Protein 4TXD (pdb70)

B-factor: mean 35.7, std 15.08, range [14.8, 113.84]

Structure (mmCIF, N/CA/C/O backbone):
data_4TXD
#
_entry.id   4TXD
#
_cell.length_a   80.951
_cell.length_b   112.591
_cell.length_c   60.465
_cell.angle_alpha   90.00
_cell.angle_beta   90.00
_cell.angle_gamma   90.00
#
_symmetry.space_group_name_H-M   'P 21 21 2'
#
loop_
_entity.id
_entity.type
_entity.pdbx_description
1 polymer Csc2
2 non-polymer 'ZINC ION'
3 water water
#
loop_
_atom_site.group_PDB
_atom_site.id
_atom_site.type_symbol
_atom_site.label_atom_id
_atom_site.label_alt_id
_atom_site.label_comp_id
_atom_site.label_asym_id
_atom_site.label_entity_id
_atom_site.label_seq_id
_atom_site.pdbx_PDB_ins_code
_atom_site.Cartn_x
_atom_site.Cartn_y
_atom_site.Cartn_z
_atom_site.occupancy
_atom_site.B_iso_or_equiv
_atom_site.auth_seq_id
_atom_site.auth_comp_id
_atom_site.auth_asym_id
_atom_site.auth_atom_id
_atom_site.pdbx_PDB_model_num
ATOM 1 N N . LYS A 1 21 ? 79.321 129.162 55.903 1.00 76.91 5 LYS A N 1
ATOM 2 C CA . LYS A 1 21 ? 80.549 129.924 55.698 1.00 103.72 5 LYS A CA 1
ATOM 3 C C . LYS A 1 21 ? 81.776 129.181 56.224 1.00 111.41 5 LYS A C 1
ATOM 4 O O . LYS A 1 21 ? 81.712 127.985 56.522 1.00 94.33 5 LYS A O 1
ATOM 10 N N . ARG A 1 22 ? 82.889 129.904 56.339 1.00 107.87 6 ARG A N 1
ATOM 11 C CA . ARG A 1 22 ? 84.160 129.318 56.755 1.00 88.79 6 ARG A CA 1
ATOM 12 C C . ARG A 1 22 ? 84.119 128.812 58.196 1.00 88.49 6 ARG A C 1
ATOM 13 O O . ARG A 1 22 ? 83.522 129.442 59.070 1.00 92.37 6 ARG A O 1
ATOM 21 N N . ASP A 1 23 ? 84.762 127.673 58.442 1.00 68.04 7 ASP A N 1
ATOM 22 C CA . ASP A 1 23 ? 84.765 127.061 59.754 1.00 59.54 7 ASP A CA 1
ATOM 23 C C . ASP A 1 23 ? 86.126 126.475 60.139 1.00 62.42 7 ASP A C 1
ATOM 24 O O . ASP A 1 23 ? 86.290 125.287 60.110 1.00 68.12 7 ASP A O 1
ATOM 29 N N . VAL A 1 24 ? 87.089 127.310 60.508 1.00 54.82 8 VAL A N 1
ATOM 30 C CA . VAL A 1 24 ? 88.483 126.900 60.704 1.00 56.05 8 VAL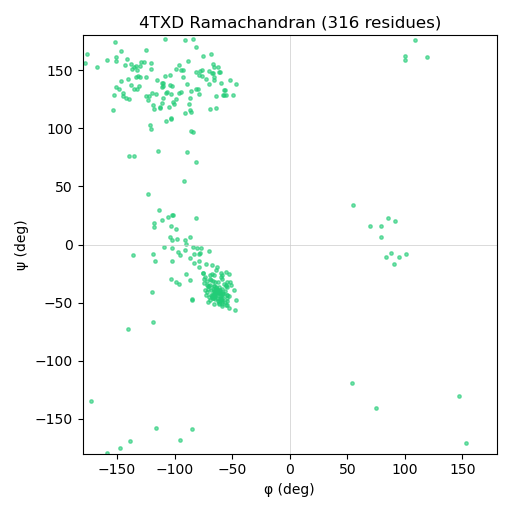 A CA 1
ATOM 31 C C . VAL A 1 24 ? 88.633 125.744 61.701 1.00 44.47 8 VAL A C 1
ATOM 32 O O . VAL A 1 24 ? 89.489 124.878 61.524 1.00 46.73 8 VAL A O 1
ATOM 36 N N . LEU A 1 25 ? 87.806 125.701 62.716 1.00 42.07 9 LEU A N 1
ATOM 37 C CA . LEU A 1 25 ? 87.855 124.579 63.616 1.00 41.11 9 LEU A CA 1
ATOM 38 C C . LEU A 1 25 ? 87.569 123.281 62.887 1.00 51.46 9 LEU A C 1
ATOM 39 O O . LEU A 1 25 ? 88.191 122.288 63.127 1.00 40.93 9 LEU A O 1
ATOM 44 N N . ALA A 1 26 ? 86.594 123.296 62.001 1.00 54.75 10 ALA A N 1
ATOM 45 C CA . ALA A 1 26 ? 86.247 122.079 61.270 1.00 52.17 10 ALA A CA 1
ATOM 46 C C . ALA A 1 26 ? 87.349 121.699 60.287 1.00 45.81 10 ALA A C 1
ATOM 47 O O . ALA A 1 26 ? 87.599 120.515 60.054 1.00 49.62 10 ALA A O 1
ATOM 49 N N . GLU A 1 27 ? 87.995 122.710 59.709 1.00 35.16 11 GLU A N 1
ATOM 50 C CA . GLU A 1 27 ? 89.106 122.500 58.788 1.00 46.21 11 GLU A CA 1
ATOM 51 C C . GLU A 1 27 ? 90.260 121.788 59.484 1.00 60.57 11 GLU A C 1
ATOM 52 O O . GLU A 1 27 ? 90.889 120.890 58.920 1.00 58.92 11 GLU A O 1
ATOM 58 N N . LEU A 1 28 ? 90.535 122.205 60.714 1.00 50.79 12 LEU A N 1
ATOM 59 C CA . LEU A 1 28 ? 91.457 121.490 61.581 1.00 48.95 12 LEU A CA 1
ATOM 60 C C . LEU A 1 28 ? 90.624 120.387 62.220 1.00 47.12 12 LEU A C 1
ATOM 61 O O . LEU A 1 28 ? 89.434 120.310 61.978 1.00 56.23 12 LEU A O 1
ATOM 66 N N . GLY A 1 29 ? 91.200 119.509 63.018 1.00 52.70 13 GLY A N 1
ATOM 67 C CA . GLY A 1 29 ? 90.362 118.439 63.533 1.00 56.74 13 GLY A CA 1
ATOM 68 C C . GLY A 1 29 ? 89.527 118.829 64.738 1.00 41.08 13 GLY A C 1
ATOM 69 O O . GLY A 1 29 ? 89.095 117.961 65.498 1.00 35.22 13 GLY A O 1
ATOM 70 N N . LEU A 1 30 ? 89.281 120.114 64.884 1.00 42.51 14 LEU A N 1
ATOM 71 C CA . LEU A 1 30 ? 89.003 120.701 66.176 1.00 41.02 14 LEU A CA 1
ATOM 72 C C . LEU A 1 30 ? 87.577 121.040 66.532 1.00 44.55 14 LEU A C 1
ATOM 73 O O . LEU A 1 30 ? 87.346 121.747 67.473 1.00 41.84 14 LEU A O 1
ATOM 78 N N . GLY A 1 31 ? 86.628 120.508 65.800 1.00 41.90 15 GLY A N 1
ATOM 79 C CA . GLY A 1 31 ? 85.247 120.803 66.054 1.00 37.72 15 GLY A CA 1
ATOM 80 C C . GLY A 1 31 ? 84.729 120.495 67.431 1.00 39.07 15 GLY A C 1
ATOM 81 O O . GLY A 1 31 ? 83.871 121.186 67.909 1.00 41.00 15 GLY A O 1
ATOM 82 N N . ASP A 1 32 ? 85.230 119.452 68.060 1.00 35.95 16 ASP A N 1
ATOM 83 C CA . ASP A 1 32 ? 84.727 119.075 69.357 1.00 34.71 16 ASP A CA 1
ATOM 84 C C . ASP A 1 32 ? 85.113 120.049 70.455 1.00 40.84 16 ASP A C 1
ATOM 85 O O . ASP A 1 32 ? 84.681 119.910 71.556 1.00 42.38 16 ASP A O 1
ATOM 90 N N . LEU A 1 33 ? 85.930 121.033 70.134 1.00 35.93 17 LEU A N 1
ATOM 91 C CA . LEU A 1 33 ? 86.282 122.066 71.088 1.00 39.15 17 LEU A CA 1
ATOM 92 C C . LEU A 1 33 ? 85.154 123.058 71.352 1.00 36.94 17 LEU A C 1
ATOM 93 O O . LEU A 1 33 ? 85.077 123.627 72.388 1.00 33.02 17 LEU A O 1
ATOM 98 N N . ARG A 1 34 ? 84.285 123.242 70.376 1.00 43.98 18 ARG A N 1
ATOM 99 C CA . ARG A 1 34 ? 83.254 124.288 70.409 1.00 44.52 18 ARG A CA 1
ATOM 100 C C . ARG A 1 34 ? 82.457 124.422 71.695 1.00 38.66 18 ARG A C 1
ATOM 101 O O . ARG A 1 34 ? 82.276 125.502 72.199 1.00 38.28 18 ARG A O 1
ATOM 109 N N . PRO A 1 35 ? 81.961 123.219 72.197 1.00 38.33 19 PRO A N 1
ATOM 110 C CA . PRO A 1 35 ? 81.200 123.372 73.442 1.00 41.71 19 PRO A CA 1
ATOM 111 C C . PRO A 1 35 ? 81.965 124.062 74.560 1.00 41.06 19 PRO A C 1
ATOM 112 O O . PRO A 1 35 ? 81.364 124.575 75.452 1.00 40.01 19 PRO A O 1
ATOM 116 N N . TYR A 1 36 ? 83.278 124.015 74.516 1.00 38.99 20 TYR A N 1
ATOM 117 C CA . TYR A 1 36 ? 84.103 124.552 75.565 1.00 35.15 20 TYR A CA 1
ATOM 118 C C . TYR A 1 36 ? 84.496 125.994 75.362 1.00 30.74 20 TYR A C 1
ATOM 119 O O . TYR A 1 36 ? 85.128 126.546 76.188 1.00 38.33 20 TYR A O 1
ATOM 128 N N . LEU A 1 37 ? 84.146 126.583 74.243 1.00 33.59 21 LEU A N 1
ATOM 129 C CA . LEU A 1 37 ? 84.536 127.943 73.940 1.00 33.78 21 LEU A CA 1
ATOM 130 C C . LEU A 1 37 ? 83.461 128.964 74.293 1.00 41.50 21 LEU A C 1
ATOM 131 O O . LEU A 1 37 ? 82.314 128.648 74.311 1.00 41.27 21 LEU A O 1
ATOM 136 N N . ARG A 1 38 ? 83.852 130.189 74.550 1.00 34.23 22 ARG A N 1
ATOM 137 C CA . ARG A 1 38 ? 82.896 131.229 74.867 1.00 35.78 22 ARG A CA 1
ATOM 138 C C . ARG A 1 38 ? 82.426 131.886 73.600 1.00 36.06 22 ARG A C 1
ATOM 139 O O . ARG A 1 38 ? 83.084 131.835 72.628 1.00 34.77 22 ARG A O 1
ATOM 147 N N . SER A 1 39 ? 81.268 132.508 73.644 1.00 38.47 23 SER A N 1
ATOM 148 C CA . SER A 1 39 ? 80.702 133.179 72.478 1.00 42.32 23 SER A CA 1
ATOM 149 C C . SER A 1 39 ? 80.859 134.680 72.597 1.00 32.51 23 SER A C 1
ATOM 150 O O . SER A 1 39 ? 80.644 135.245 73.672 1.00 34.07 23 SER A O 1
ATOM 153 N N . ILE A 1 40 ? 81.232 135.322 71.495 1.00 31.34 24 ILE A N 1
ATOM 154 C CA . ILE A 1 40 ? 81.245 136.778 71.436 1.00 32.43 24 ILE A CA 1
ATOM 155 C C . ILE A 1 40 ? 79.842 137.285 71.773 1.00 44.35 24 ILE A C 1
ATOM 156 O O . ILE A 1 40 ? 78.849 136.758 71.272 1.00 37.46 24 ILE A O 1
ATOM 161 N N . GLY A 1 41 ? 79.764 138.274 72.656 1.00 39.80 25 GLY A N 1
ATOM 162 C CA . GLY A 1 41 ? 78.494 138.895 72.985 1.00 37.39 25 GLY A CA 1
ATOM 163 C C . GLY A 1 41 ? 77.815 138.309 74.206 1.00 42.74 25 GLY A C 1
ATOM 164 O O . GLY A 1 41 ? 76.827 138.864 74.689 1.00 40.72 25 GLY A O 1
ATOM 165 N N . ASP A 1 42 ? 78.322 137.180 74.696 1.00 37.60 26 ASP A N 1
ATOM 166 C CA . ASP A 1 42 ? 77.800 136.586 75.923 1.00 32.80 26 ASP A CA 1
ATOM 167 C C . ASP A 1 42 ? 77.860 137.599 77.059 1.00 43.57 26 ASP A C 1
ATOM 168 O O . ASP A 1 42 ? 78.903 138.206 77.308 1.00 39.12 26 ASP A O 1
ATOM 173 N N . LYS A 1 43 ? 76.733 137.778 77.741 1.00 45.91 27 LYS A N 1
ATOM 174 C CA . LYS A 1 43 ? 76.652 138.718 78.852 1.00 45.54 27 LYS A CA 1
ATOM 175 C C . LYS A 1 43 ? 77.659 138.385 79.960 1.00 33.32 27 LYS A C 1
ATOM 176 O O . LYS A 1 43 ? 78.145 139.279 80.663 1.00 36.55 27 LYS A O 1
ATOM 178 N N . ASP A 1 44 ? 77.983 137.104 80.100 1.00 35.10 28 ASP A N 1
ATOM 179 C CA . ASP A 1 44 ? 78.820 136.643 81.201 1.00 39.40 28 ASP A CA 1
ATOM 180 C C . ASP A 1 44 ? 80.281 136.348 80.832 1.00 38.89 28 ASP A C 1
ATOM 181 O O . ASP A 1 44 ? 80.931 135.567 81.521 1.00 39.46 28 ASP A O 1
ATOM 186 N N . ARG A 1 45 ? 80.804 136.963 79.795 1.00 37.11 29 ARG A N 1
ATOM 187 C CA . ARG A 1 45 ? 82.170 136.727 79.375 1.00 32.81 29 ARG A CA 1
ATOM 188 C C . ARG A 1 45 ? 83.201 136.869 80.454 1.00 36.61 29 ARG A C 1
ATOM 189 O O . ARG A 1 45 ? 84.187 136.216 80.421 1.00 34.90 29 ARG A O 1
ATOM 197 N N . ILE A 1 46 ? 82.957 137.759 81.385 1.00 28.61 30 ILE A N 1
ATOM 198 C CA . ILE A 1 46 ? 83.887 138.004 82.485 1.00 30.52 30 ILE A CA 1
ATOM 199 C C . ILE A 1 46 ? 83.851 136.888 83.538 1.00 34.88 30 ILE A C 1
ATOM 200 O O . ILE A 1 46 ? 84.823 136.666 84.267 1.00 33.64 30 ILE A O 1
ATOM 205 N N . PHE A 1 47 ? 82.730 136.178 83.614 1.00 30.94 31 PHE A N 1
ATOM 206 C CA . PHE A 1 47 ? 82.607 135.085 84.569 1.00 39.51 31 PHE A CA 1
ATOM 207 C C . PHE A 1 47 ? 83.300 133.840 84.029 1.00 37.87 31 PHE A C 1
ATOM 208 O O . PHE A 1 47 ? 83.126 133.484 82.869 1.00 34.11 31 PHE A O 1
ATOM 216 N N . PRO A 1 48 ? 84.105 133.181 84.872 1.00 33.55 32 PRO A N 1
ATOM 217 C CA . PRO A 1 48 ? 84.898 132.048 84.388 1.00 34.45 32 PRO A CA 1
ATOM 218 C C . PRO A 1 48 ? 84.086 130.754 84.245 1.00 38.26 32 PRO A C 1
ATOM 219 O O . PRO A 1 48 ? 83.175 130.511 85.029 1.00 39.20 32 PRO A O 1
ATOM 223 N N . LYS A 1 49 ? 84.407 129.942 83.258 1.00 34.29 33 LYS A N 1
ATOM 224 C CA . LYS A 1 49 ? 83.867 128.598 83.128 1.00 42.49 33 LYS A CA 1
ATOM 225 C C . LYS A 1 49 ? 84.865 127.595 83.669 1.00 41.15 33 LYS A C 1
ATOM 226 O O . LYS A 1 49 ? 86.017 127.815 83.614 1.00 39.93 33 LYS A O 1
ATOM 232 N N . ALA A 1 50 ? 84.396 126.482 84.170 1.00 37.70 34 ALA A N 1
ATOM 233 C CA . ALA A 1 50 ? 85.261 125.549 84.884 1.00 42.51 34 ALA A CA 1
ATOM 234 C C . ALA A 1 50 ? 85.832 124.495 83.956 1.00 54.64 34 ALA A C 1
ATOM 235 O O . ALA A 1 50 ? 85.671 123.297 84.191 1.00 54.94 34 ALA A O 1
ATOM 237 N N . HIS A 1 51 ? 86.478 124.948 82.887 1.00 45.90 35 HIS A N 1
ATOM 238 C CA . HIS A 1 51 ? 87.254 124.056 82.041 1.00 54.10 35 HIS A CA 1
ATOM 239 C C . HIS A 1 51 ? 88.388 124.806 81.369 1.00 55.70 35 HIS A C 1
ATOM 240 O O . HIS A 1 51 ? 88.503 126.027 81.478 1.00 51.79 35 HIS A O 1
ATOM 247 N N . ARG A 1 52 ? 89.228 124.057 80.672 1.00 33.30 36 ARG A N 1
ATOM 248 C CA . ARG A 1 52 ? 90.412 124.616 80.052 1.00 32.90 36 ARG A CA 1
ATOM 249 C C . ARG A 1 52 ? 90.749 123.806 78.818 1.00 33.98 36 ARG A C 1
ATOM 250 O O . ARG A 1 52 ? 90.334 122.649 78.679 1.00 32.14 36 ARG A O 1
ATOM 258 N N . ILE A 1 53 ? 91.495 124.428 77.919 1.00 26.37 37 ILE A N 1
ATOM 259 C CA . ILE A 1 53 ? 92.047 123.735 76.780 1.00 27.51 37 ILE A CA 1
ATOM 260 C C . ILE A 1 53 ? 93.568 123.683 76.940 1.00 32.91 37 ILE A C 1
ATOM 261 O O . ILE A 1 53 ? 94.229 124.722 77.014 1.00 26.62 37 ILE A O 1
ATOM 266 N N . GLU A 1 54 ? 94.104 122.474 77.046 1.00 25.06 38 GLU A N 1
ATOM 267 C CA . GLU A 1 54 ? 95.554 122.266 77.018 1.00 25.84 38 GLU A CA 1
ATOM 268 C C . GLU A 1 54 ? 96.095 122.260 75.595 1.00 31.87 38 GLU A C 1
ATOM 269 O O . GLU A 1 54 ? 95.530 121.603 74.717 1.00 27.02 38 GLU A O 1
ATOM 275 N N . VAL A 1 55 ? 97.192 122.979 75.363 1.00 21.73 39 VAL A N 1
ATOM 276 C CA . VAL A 1 55 ? 97.897 122.871 74.095 1.00 18.48 39 VAL A CA 1
ATOM 277 C C . VAL A 1 55 ? 99.356 122.450 74.339 1.00 29.88 39 VAL A C 1
ATOM 278 O O . VAL A 1 55 ? 100.058 123.040 75.168 1.00 25.55 39 VAL A O 1
ATOM 282 N N . VAL A 1 56 ? 99.789 121.395 73.651 1.00 23.98 40 VAL A N 1
ATOM 283 C CA . VAL A 1 56 ? 101.167 120.908 73.775 1.00 22.83 40 VAL A CA 1
ATOM 284 C C . VAL A 1 56 ? 101.881 121.183 72.475 1.00 22.87 40 VAL A C 1
ATOM 285 O O . VAL A 1 56 ? 101.328 120.956 71.388 1.00 26.61 40 VAL A O 1
ATOM 289 N N . PHE A 1 57 ? 103.106 121.686 72.580 1.00 20.78 41 PHE A N 1
ATOM 290 C CA . PHE A 1 57 ? 103.840 122.128 71.425 1.00 21.71 41 PHE A CA 1
ATOM 291 C C . PHE A 1 57 ? 105.339 121.887 71.572 1.00 24.71 41 PHE A C 1
ATOM 292 O O . PHE A 1 57 ? 105.837 121.595 72.665 1.00 21.30 41 PHE A O 1
ATOM 300 N N . LEU A 1 58 ? 106.043 122.005 70.465 1.00 22.21 42 LEU A N 1
ATOM 301 C CA . LEU A 1 58 ? 107.478 121.898 70.426 1.00 22.06 42 LEU A CA 1
ATOM 302 C C . LEU A 1 58 ? 108.100 123.208 70.011 1.00 23.35 42 LEU A C 1
ATOM 303 O O . LEU A 1 58 ? 107.606 123.866 69.163 1.00 22.95 42 LEU A O 1
ATOM 308 N N . VAL A 1 59 ? 109.216 123.545 70.622 1.00 21.29 43 VAL A N 1
ATOM 309 C CA . VAL A 1 59 ? 110.033 124.660 70.197 1.00 19.71 43 VAL A CA 1
ATOM 310 C C . VAL A 1 59 ? 111.411 124.139 69.792 1.00 24.99 43 VAL A C 1
ATOM 311 O O . VAL A 1 59 ? 112.113 123.532 70.603 1.00 24.46 43 VAL A O 1
ATOM 315 N N . ARG A 1 60 ? 111.802 124.354 68.544 1.00 23.63 44 ARG A N 1
ATOM 316 C CA . ARG A 1 60 ? 113.116 123.896 68.118 1.00 25.47 44 ARG A CA 1
ATOM 317 C C . ARG A 1 60 ? 114.037 125.046 67.726 1.00 22.22 44 ARG A C 1
ATOM 318 O O . ARG A 1 60 ? 113.687 125.922 66.930 1.00 26.35 44 ARG A O 1
ATOM 326 N N . ALA A 1 61 ? 115.233 125.026 68.300 1.00 20.52 45 ALA A N 1
ATOM 327 C CA . ALA A 1 61 ? 116.272 125.990 67.985 1.00 20.93 45 ALA A CA 1
ATOM 328 C C . ALA A 1 61 ? 116.821 125.797 66.558 1.00 23.90 45 ALA A C 1
ATOM 329 O O . ALA A 1 61 ? 117.418 124.762 66.257 1.00 24.20 45 ALA A O 1
ATOM 331 N N . ALA A 1 62 ? 116.639 126.794 65.699 1.00 28.00 46 ALA A N 1
ATOM 332 C CA . ALA A 1 62 ? 117.152 126.725 64.318 1.00 26.77 46 ALA A CA 1
ATOM 333 C C . ALA A 1 62 ? 118.659 126.984 64.293 1.00 29.30 46 ALA A C 1
ATOM 334 O O . ALA A 1 62 ? 119.430 126.160 63.812 1.00 26.87 46 ALA A O 1
ATOM 336 N N A ASN A 1 63 ? 119.100 128.124 64.809 0.49 26.92 47 ASN A N 1
ATOM 337 N N B ASN A 1 63 ? 119.035 128.150 64.819 0.51 26.96 47 ASN A N 1
ATOM 338 C CA A ASN A 1 63 ? 120.518 128.285 65.109 0.49 26.81 47 ASN A CA 1
ATOM 339 C CA B ASN A 1 63 ? 120.417 128.498 65.119 0.51 27.31 47 ASN A CA 1
ATOM 340 C C A ASN A 1 63 ? 120.676 128.300 66.628 0.49 25.15 47 ASN A C 1
ATOM 341 C C B ASN A 1 63 ? 120.711 128.262 66.607 0.51 25.20 47 ASN A C 1
ATOM 342 O O A ASN A 1 63 ? 119.847 127.729 67.331 0.49 24.28 47 ASN A O 1
ATOM 343 O O B ASN A 1 63 ? 120.040 127.464 67.255 0.51 23.62 47 ASN A O 1
ATOM 352 N N . TYR A 1 64 ? 121.629 128.847 67.149 1.00 22.81 48 TYR A N 1
ATOM 353 C CA . TYR A 1 64 ? 121.837 128.965 68.590 1.00 23.53 48 TYR A CA 1
ATOM 354 C C . TYR A 1 64 ? 120.754 129.842 69.203 1.00 29.14 48 TYR A C 1
ATOM 355 O O . TYR A 1 64 ? 120.427 130.830 68.636 1.00 27.28 48 TYR A O 1
ATOM 364 N N . LEU A 1 65 ? 120.235 129.457 70.363 1.00 20.46 49 LEU A N 1
ATOM 365 C CA . LEU A 1 65 ? 119.347 130.293 71.143 1.00 21.76 49 LEU A CA 1
ATOM 366 C C . LEU A 1 65 ? 120.079 130.891 72.320 1.00 29.76 49 LEU A C 1
ATOM 367 O O . LEU A 1 65 ? 120.670 130.146 73.027 1.00 26.78 49 LEU A O 1
ATOM 372 N N A LEU A 1 66 ? 119.986 132.099 72.569 0.39 22.36 50 LEU A N 1
ATOM 373 N N B LEU A 1 66 ? 120.019 132.101 72.577 0.61 22.28 50 LEU A N 1
ATOM 374 C CA A LEU A 1 66 ? 120.603 132.760 73.708 0.39 22.88 50 LEU A CA 1
ATOM 375 C CA B LEU A 1 66 ? 120.674 132.705 73.731 0.61 22.83 50 LEU A CA 1
ATOM 376 C C A LEU A 1 66 ? 119.586 132.946 74.832 0.39 24.15 50 LEU A C 1
ATOM 377 C C B LEU A 1 66 ? 119.647 132.968 74.829 0.61 24.15 50 LEU A C 1
ATOM 378 O O A LEU A 1 66 ? 118.549 133.573 74.633 0.39 24.57 50 LEU A O 1
ATOM 379 O O B LEU A 1 66 ? 118.654 133.658 74.604 0.61 24.67 50 LEU A O 1
ATOM 388 N N . LEU A 1 67 ? 119.794 132.467 75.880 1.00 19.96 51 LEU A N 1
ATOM 389 C CA . LEU A 1 67 ? 119.052 132.651 77.116 1.00 21.64 51 LEU A CA 1
ATOM 390 C C . LEU A 1 67 ? 119.791 133.553 78.109 1.00 19.76 51 LEU A C 1
ATOM 391 O O . LEU A 1 67 ? 120.907 133.337 78.390 1.00 20.86 51 LEU A O 1
ATOM 396 N N . ARG A 1 68 ? 119.099 134.548 78.612 1.00 22.04 52 ARG A N 1
ATOM 397 C CA . ARG A 1 68 ? 119.645 135.447 79.608 1.00 25.10 52 ARG A CA 1
ATOM 398 C C . ARG A 1 68 ? 118.697 135.602 80.767 1.00 20.33 52 ARG A C 1
ATOM 399 O O . ARG A 1 68 ? 117.543 135.718 80.579 1.00 21.94 52 ARG A O 1
ATOM 407 N N . THR A 1 69 ? 119.228 135.570 81.971 1.00 22.69 53 THR A N 1
ATOM 408 C CA . THR A 1 69 ? 118.398 135.821 83.149 1.00 27.04 53 THR A CA 1
ATOM 409 C C . THR A 1 69 ? 117.910 137.267 83.144 1.00 31.80 53 THR A C 1
ATOM 410 O O . THR A 1 69 ? 118.534 138.119 82.529 1.00 24.77 53 THR A O 1
ATOM 414 N N . GLU A 1 70 ? 116.793 137.539 83.816 1.00 34.80 54 GLU A N 1
ATOM 415 C CA . GLU A 1 70 ? 116.322 138.914 83.979 1.00 45.27 54 GLU A CA 1
ATOM 416 C C . GLU A 1 70 ? 115.883 139.192 85.412 1.00 44.44 54 GLU A C 1
ATOM 417 O O . GLU A 1 70 ? 114.686 139.239 85.703 1.00 61.71 54 GLU A O 1
ATOM 423 N N . GLY A 1 71 ? 116.847 139.378 86.305 1.00 47.68 55 GLY A N 1
ATOM 424 C CA . GLY A 1 71 ? 116.527 139.714 87.682 1.00 49.01 55 GLY A CA 1
ATOM 425 C C . GLY A 1 71 ? 116.589 138.523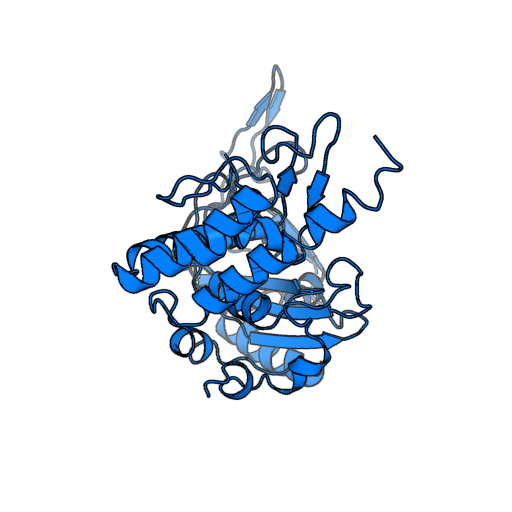 88.616 1.00 49.41 55 GLY A C 1
ATOM 426 O O . GLY A 1 71 ? 116.495 137.371 88.177 1.00 33.67 55 GLY A O 1
ATOM 427 N N . ALA A 1 72 ? 116.750 138.812 89.906 1.00 42.71 56 ALA A N 1
ATOM 428 C CA . ALA A 1 72 ? 116.843 137.787 90.938 1.00 39.14 56 ALA A CA 1
ATOM 429 C C . ALA A 1 72 ? 115.748 136.740 90.777 1.00 37.72 56 ALA A C 1
ATOM 430 O O . ALA A 1 72 ? 114.599 137.062 90.458 1.00 33.39 56 ALA A O 1
ATOM 432 N N . GLY A 1 73 ? 116.126 135.482 90.964 1.00 30.73 57 GLY A N 1
ATOM 433 C CA . GLY A 1 73 ? 115.178 134.390 90.935 1.00 30.63 57 GLY A CA 1
ATOM 434 C C . GLY A 1 73 ? 114.838 133.846 89.555 1.00 29.98 57 GLY A C 1
ATOM 435 O O . GLY A 1 73 ? 114.199 132.802 89.468 1.00 37.49 57 GLY A O 1
ATOM 436 N N . THR A 1 74 ? 115.241 134.524 88.481 1.00 24.74 58 THR A N 1
ATOM 437 C CA . THR A 1 74 ? 114.964 133.983 87.133 1.00 25.17 58 THR A CA 1
ATOM 438 C C . THR A 1 74 ? 115.996 132.924 86.738 1.00 25.51 58 THR A C 1
ATOM 439 O O . THR A 1 74 ? 117.159 132.984 87.141 1.00 23.42 58 THR A O 1
ATOM 443 N N . ILE A 1 75 ? 115.575 131.946 85.948 1.00 20.93 59 ILE A N 1
ATOM 444 C CA . ILE A 1 75 ? 116.451 130.818 85.674 1.00 22.01 59 ILE A CA 1
ATOM 445 C C . ILE A 1 75 ? 116.497 130.472 84.195 1.00 20.20 59 ILE A C 1
ATOM 446 O O . ILE A 1 75 ? 115.553 130.748 83.456 1.00 20.33 59 ILE A O 1
ATOM 451 N N . ASN A 1 76 ? 117.617 129.883 83.787 1.00 18.68 60 ASN A N 1
ATOM 452 C CA . ASN A 1 76 ? 117.812 129.375 82.426 1.00 17.99 60 ASN A CA 1
ATOM 453 C C . ASN A 1 76 ? 118.033 127.867 82.377 1.00 17.87 60 ASN A C 1
ATOM 454 O O . ASN A 1 76 ? 118.014 127.262 81.304 1.00 17.06 60 ASN A O 1
ATOM 459 N N . MET A 1 77 ? 118.306 127.275 83.535 1.00 18.48 61 MET A N 1
ATOM 460 C CA . MET A 1 77 ? 118.606 125.849 83.614 1.00 17.58 61 MET A CA 1
ATOM 461 C C . MET A 1 77 ? 117.796 125.253 84.749 1.00 20.78 61 MET A C 1
ATOM 462 O O . MET A 1 77 ? 117.615 125.886 85.795 1.00 20.39 61 MET A O 1
ATOM 467 N N . THR A 1 78 ? 117.340 124.025 84.553 1.00 18.93 62 THR A N 1
ATOM 468 C CA . THR A 1 78 ? 116.530 123.372 85.564 1.00 19.64 62 THR A CA 1
ATOM 469 C C . THR A 1 78 ? 116.735 121.864 85.482 1.00 23.73 62 THR A C 1
ATOM 470 O O . THR A 1 78 ? 117.205 121.350 84.478 1.00 20.51 62 THR A O 1
ATOM 474 N N . THR A 1 79 ? 116.379 121.149 86.541 1.00 21.79 63 THR A N 1
ATOM 475 C CA . THR A 1 79 ? 116.643 119.711 86.591 1.00 22.66 63 THR A CA 1
ATOM 476 C C . THR A 1 79 ? 115.462 118.850 86.167 1.00 22.11 63 THR A C 1
ATOM 477 O O . THR A 1 79 ? 114.362 119.008 86.673 1.00 26.85 63 THR A O 1
ATOM 481 N N . LEU A 1 80 ? 115.705 117.916 85.275 1.00 18.82 64 LEU A N 1
ATOM 482 C CA . LEU A 1 80 ? 114.758 116.896 84.949 1.00 19.91 64 LEU A CA 1
ATOM 483 C C . LEU A 1 80 ? 115.148 115.625 85.673 1.00 24.24 64 LEU A C 1
ATOM 484 O O . LEU A 1 80 ? 116.210 115.152 85.487 1.00 24.28 64 LEU A O 1
ATOM 489 N N . GLU A 1 81 ? 114.262 115.110 86.497 1.00 25.13 65 GLU A N 1
ATOM 490 C CA . GLU A 1 81 ? 114.437 113.808 87.117 1.00 26.74 65 GLU A CA 1
ATOM 491 C C . GLU A 1 81 ? 113.726 112.770 86.274 1.00 36.49 65 GLU A C 1
ATOM 492 O O . GLU A 1 81 ? 112.570 112.957 85.883 1.00 31.52 65 GLU A O 1
ATOM 498 N N . TYR A 1 82 ? 114.426 111.684 85.971 1.00 25.62 66 TYR A N 1
ATOM 499 C CA . TYR A 1 82 ? 113.864 110.626 85.140 1.00 31.25 66 TYR A CA 1
ATOM 500 C C . TYR A 1 82 ? 114.428 109.273 85.574 1.00 30.81 66 TYR A C 1
ATOM 501 O O . TYR A 1 82 ? 115.156 109.193 86.571 1.00 31.74 66 TYR A O 1
ATOM 510 N N . SER A 1 83 ? 114.077 108.217 84.844 1.00 41.09 67 SER A N 1
ATOM 511 C CA . SER A 1 83 ? 114.384 106.853 85.277 1.00 55.29 67 SER A CA 1
ATOM 512 C C . SER A 1 83 ? 115.886 106.603 85.393 1.00 37.78 67 SER A C 1
ATOM 513 O O . SER A 1 83 ? 116.352 105.970 86.342 1.00 51.90 67 SER A O 1
ATOM 516 N N . GLY A 1 84 ? 116.638 107.102 84.426 1.00 33.65 68 GLY A N 1
ATOM 517 C CA . GLY A 1 84 ? 118.070 106.891 84.402 1.00 36.47 68 GLY A CA 1
ATOM 518 C C . GLY A 1 84 ? 118.876 107.858 85.242 1.00 33.26 68 GLY A C 1
ATOM 519 O O . GLY A 1 84 ? 120.092 107.742 85.302 1.00 31.57 68 GLY A O 1
ATOM 520 N N . GLY A 1 85 ? 118.218 108.820 85.884 1.00 26.47 69 GLY A N 1
ATOM 521 C CA . GLY A 1 85 ? 118.934 109.738 86.756 1.00 29.38 69 GLY A CA 1
ATOM 522 C C . GLY A 1 85 ? 118.376 111.148 86.798 1.00 32.28 69 GLY A C 1
ATOM 523 O O . GLY A 1 85 ? 117.178 111.344 87.000 1.00 26.43 69 GLY A O 1
ATOM 524 N N . ALA A 1 86 ? 119.253 112.130 86.619 1.00 22.55 70 ALA A N 1
ATOM 525 C CA . ALA A 1 86 ? 118.858 113.533 86.678 1.00 23.33 70 ALA A CA 1
ATOM 526 C C . ALA A 1 86 ? 119.773 114.355 85.792 1.00 20.10 70 ALA A C 1
ATOM 527 O O . ALA A 1 86 ? 120.994 114.148 85.802 1.00 20.77 70 ALA A O 1
ATOM 529 N N . MET A 1 87 ? 119.197 115.267 85.014 1.00 19.05 71 MET A N 1
ATOM 530 C CA . MET A 1 87 ? 120.010 116.151 84.152 1.00 21.55 71 MET A CA 1
ATOM 531 C C . MET A 1 87 ? 119.496 117.597 84.183 1.00 22.47 71 MET A C 1
ATOM 532 O O . MET A 1 87 ? 118.288 117.844 84.117 1.00 21.88 71 MET A O 1
ATOM 537 N N . GLU A 1 88 ? 120.406 118.523 84.269 1.00 21.58 72 GLU A N 1
ATOM 538 C CA . GLU A 1 88 ? 120.044 119.893 84.207 1.00 21.14 72 GLU A CA 1
ATOM 539 C C . GLU A 1 88 ? 119.993 120.320 82.745 1.00 19.27 72 GLU A C 1
ATOM 540 O O . GLU A 1 88 ? 120.886 120.061 82.017 1.00 18.47 72 GLU A O 1
ATOM 546 N N . VAL A 1 89 ? 118.862 120.885 82.356 1.00 18.71 73 VAL A N 1
ATOM 547 C CA . VAL A 1 89 ? 118.610 121.214 80.959 1.00 17.53 73 VAL A CA 1
ATOM 548 C C . VAL A 1 89 ? 118.213 122.678 80.855 1.00 15.21 73 VAL A C 1
ATOM 549 O O . VAL A 1 89 ? 117.713 123.261 81.817 1.00 17.02 73 VAL A O 1
ATOM 553 N N . PRO A 1 90 ? 118.395 123.266 79.673 1.00 16.26 74 PRO A N 1
ATOM 554 C CA . PRO A 1 90 ? 117.861 124.612 79.441 1.00 16.19 74 PRO A CA 1
ATOM 555 C C . PRO A 1 90 ? 116.347 124.641 79.565 1.00 18.90 74 PRO A C 1
ATOM 556 O O . PRO A 1 90 ? 115.659 123.666 79.250 1.00 16.66 74 PRO A O 1
ATOM 560 N N . VAL A 1 91 ? 115.835 125.778 80.008 1.00 14.95 75 VAL A N 1
ATOM 561 C CA . VAL A 1 91 ? 114.398 125.947 80.163 1.00 17.22 75 VAL A CA 1
ATOM 562 C C . VAL A 1 91 ? 114.002 127.351 79.723 1.00 18.58 75 VAL A C 1
ATOM 563 O O . VAL A 1 91 ? 114.755 128.319 79.919 1.00 18.66 75 VAL A O 1
ATOM 567 N N . ILE A 1 92 ? 112.847 127.452 79.081 1.00 18.26 76 ILE A N 1
ATOM 568 C CA . ILE A 1 92 ? 112.280 128.742 78.731 1.00 16.07 76 ILE A CA 1
ATOM 569 C C . ILE A 1 92 ? 111.166 129.019 79.724 1.00 16.88 76 ILE A C 1
ATOM 570 O O . ILE A 1 92 ? 110.120 128.377 79.686 1.00 18.23 76 ILE A O 1
ATOM 575 N N . GLN A 1 93 ? 111.383 129.967 80.629 1.00 15.95 77 GLN A N 1
ATOM 576 C CA A GLN A 1 93 ? 110.408 130.209 81.681 0.39 18.39 77 GLN A CA 1
ATOM 577 C CA B GLN A 1 93 ? 110.423 130.249 81.694 0.61 18.39 77 GLN A CA 1
ATOM 578 C C . GLN A 1 93 ? 109.113 130.830 81.130 1.00 19.44 77 GLN A C 1
ATOM 579 O O . GLN A 1 93 ? 109.109 131.461 80.061 1.00 18.67 77 GLN A O 1
ATOM 590 N N . PRO A 1 94 ? 107.999 130.611 81.838 1.00 20.06 78 PRO A N 1
ATOM 591 C CA . PRO A 1 94 ? 106.675 131.084 81.407 1.00 19.55 78 PRO A CA 1
ATOM 592 C C . PRO A 1 94 ? 106.632 132.563 81.000 1.00 23.56 78 PRO A C 1
ATOM 593 O O . PRO A 1 94 ? 106.015 132.880 79.985 1.00 21.70 78 PRO A O 1
ATOM 597 N N A GLN A 1 95 ? 107.283 133.438 81.769 0.49 22.02 79 GLN A N 1
ATOM 598 N N B GLN A 1 95 ? 107.270 133.460 81.744 0.51 22.09 79 GLN A N 1
ATOM 599 C CA A GLN A 1 95 ? 107.271 134.867 81.448 0.49 23.01 79 GLN A CA 1
ATOM 600 C CA B GLN A 1 95 ? 107.165 134.871 81.370 0.51 23.02 79 GLN A CA 1
ATOM 601 C C A GLN A 1 95 ? 107.885 135.125 80.069 0.49 21.44 79 GLN A C 1
ATOM 602 C C B GLN A 1 95 ? 107.946 135.200 80.085 0.51 21.42 79 GLN A C 1
ATOM 603 O O A GLN A 1 95 ? 107.392 135.962 79.315 0.49 20.69 79 GLN A O 1
ATOM 604 O O B GLN A 1 95 ? 107.640 136.180 79.411 0.51 22.03 79 GLN A O 1
ATOM 615 N N . LYS A 1 96 ? 108.932 134.385 79.718 1.00 18.32 80 LYS A N 1
ATOM 616 C CA . LYS A 1 96 ? 109.561 134.552 78.403 1.00 21.91 80 LYS A CA 1
ATOM 617 C C . LYS A 1 96 ? 108.623 134.087 77.286 1.00 16.76 80 LYS A C 1
ATOM 618 O O . LYS A 1 96 ? 108.530 134.736 76.243 1.00 18.46 80 LYS A O 1
ATOM 624 N N . LEU A 1 97 ? 107.952 132.955 77.502 1.00 19.52 81 LEU A N 1
ATOM 625 C CA . LEU A 1 97 ? 106.975 132.449 76.544 1.00 21.56 81 LEU A CA 1
ATOM 626 C C . LEU A 1 97 ? 105.843 133.468 76.339 1.00 22.87 81 LEU A C 1
ATOM 627 O O . LEU A 1 97 ? 105.443 133.754 75.196 1.00 21.22 81 LEU A O 1
ATOM 632 N N . MET A 1 98 ? 105.345 134.027 77.439 1.00 23.68 82 MET A N 1
ATOM 633 C CA . MET A 1 98 ? 104.358 135.102 77.365 1.00 24.36 82 MET A CA 1
ATOM 634 C C . MET A 1 98 ? 104.846 136.263 76.523 1.00 21.86 82 MET A C 1
ATOM 635 O O . MET A 1 98 ? 104.138 136.729 75.631 1.00 25.03 82 MET A O 1
ATOM 640 N N . ALA A 1 99 ? 106.034 136.756 76.846 1.00 18.59 83 ALA A N 1
ATOM 641 C CA . ALA A 1 99 ? 106.565 137.938 76.197 1.00 25.17 83 ALA A CA 1
ATOM 642 C C . ALA A 1 99 ? 106.674 137.714 74.693 1.00 28.17 83 ALA A C 1
ATOM 643 O O . ALA A 1 99 ? 106.226 138.561 73.916 1.00 21.73 83 ALA A O 1
ATOM 645 N N . VAL A 1 100 ? 107.247 136.584 74.273 1.00 24.60 84 VAL A N 1
ATOM 646 C CA . VAL A 1 100 ? 107.498 136.420 72.838 1.00 22.58 84 VAL A CA 1
ATOM 647 C C . VAL A 1 100 ? 106.193 136.127 72.106 1.00 19.16 84 VAL A C 1
ATOM 648 O O . VAL A 1 100 ? 106.020 136.550 70.949 1.00 20.82 84 VAL A O 1
ATOM 652 N N . THR A 1 101 ? 105.267 135.426 72.761 1.00 20.98 85 THR A N 1
ATOM 653 C CA . THR A 1 101 ? 104.032 135.043 72.088 1.00 22.71 85 THR A CA 1
ATOM 654 C C . THR A 1 101 ? 103.146 136.280 71.933 1.00 29.00 85 THR A C 1
ATOM 655 O O . THR A 1 101 ? 102.507 136.486 70.887 1.00 23.64 85 THR A O 1
ATOM 659 N N . ARG A 1 102 ? 103.121 137.115 72.941 1.00 22.76 86 ARG A N 1
ATOM 660 C CA . ARG A 1 102 ? 102.327 138.313 72.859 1.00 29.51 86 ARG A CA 1
ATOM 661 C C . ARG A 1 102 ? 102.930 139.323 71.907 1.00 26.35 86 ARG A C 1
ATOM 662 O O . ARG A 1 102 ? 102.252 139.979 71.204 1.00 21.86 86 ARG A O 1
ATOM 670 N N . ARG A 1 103 ? 104.236 139.372 71.874 1.00 22.64 87 ARG A N 1
ATOM 671 C CA . ARG A 1 103 ? 104.922 140.227 70.912 1.00 24.48 87 ARG A CA 1
ATOM 672 C C . ARG A 1 103 ? 104.639 139.778 69.468 1.00 24.51 87 ARG A C 1
ATOM 673 O O . ARG A 1 103 ? 104.491 140.611 68.561 1.00 24.67 87 ARG A O 1
ATOM 681 N N . GLN A 1 104 ? 104.550 138.469 69.259 1.00 25.96 88 GLN A N 1
ATOM 682 C CA . GLN A 1 104 ? 104.203 137.937 67.946 1.00 26.46 88 GLN A CA 1
ATOM 683 C C . GLN A 1 104 ? 102.751 138.277 67.561 1.00 38.21 88 GLN A C 1
ATOM 684 O O . GLN A 1 104 ? 102.481 138.708 66.434 1.00 25.79 88 GLN A O 1
ATOM 690 N N . MET A 1 105 ? 101.815 138.094 68.485 1.00 24.17 89 MET A N 1
ATOM 691 C CA . MET A 1 105 ? 100.426 138.448 68.188 1.00 22.27 89 MET A CA 1
ATOM 692 C C . MET A 1 105 ? 100.316 139.921 67.835 1.00 25.87 89 MET A C 1
ATOM 693 O O . MET A 1 105 ? 99.578 140.301 66.916 1.00 28.59 89 MET A O 1
ATOM 698 N N . LEU A 1 106 ? 101.076 140.735 68.526 1.00 22.27 90 LEU A N 1
ATOM 699 C CA . LEU A 1 106 ? 101.108 142.140 68.273 1.00 24.44 90 LEU A CA 1
ATOM 700 C C . LEU A 1 106 ? 101.629 142.449 66.865 1.00 40.92 90 LEU A C 1
ATOM 701 O O . LEU A 1 106 ? 101.135 143.330 66.191 1.00 25.66 90 LEU A O 1
ATOM 706 N N . GLN A 1 107 ? 102.627 141.696 66.436 1.00 29.31 91 GLN A N 1
ATOM 707 C CA . GLN A 1 107 ? 103.204 141.934 65.109 1.00 25.88 91 GLN A CA 1
ATOM 708 C C . GLN A 1 107 ? 102.199 141.498 64.048 1.00 22.75 91 GLN A C 1
ATOM 709 O O . GLN A 1 107 ? 102.047 142.160 63.019 1.00 28.70 91 GLN A O 1
ATOM 715 N N . LEU A 1 108 ? 101.491 140.403 64.308 1.00 22.28 92 LEU A N 1
ATOM 716 C CA . LEU A 1 108 ? 100.465 139.929 63.398 1.00 25.23 92 LEU A CA 1
ATOM 717 C C . LEU A 1 108 ? 99.337 140.959 63.313 1.00 39.26 92 LEU A C 1
ATOM 718 O O . LEU A 1 108 ? 98.808 141.203 62.228 1.00 25.95 92 LEU A O 1
ATOM 723 N N . LEU A 1 109 ? 98.989 141.572 64.448 1.00 29.62 93 LEU A N 1
ATOM 724 C CA . LEU A 1 109 ? 97.969 142.631 64.475 1.00 31.23 93 LEU A CA 1
ATOM 725 C C . LEU A 1 109 ? 98.399 143.841 63.668 1.00 28.82 93 LEU A C 1
ATOM 726 O O . LEU A 1 109 ? 97.580 144.475 62.990 1.00 28.87 93 LEU A O 1
ATOM 731 N N . ARG A 1 110 ? 99.680 144.180 63.761 1.00 23.74 94 ARG A N 1
ATOM 732 C CA . ARG A 1 110 ? 100.205 145.282 62.972 1.00 33.07 94 ARG A CA 1
ATOM 733 C C . ARG A 1 110 ? 100.146 144.966 61.477 1.00 34.74 94 ARG A C 1
ATOM 734 O O . ARG A 1 110 ? 99.819 145.832 60.664 1.00 32.58 94 ARG A O 1
ATOM 742 N N . GLU A 1 111 ? 100.434 143.722 61.117 1.00 29.74 95 GLU A N 1
ATOM 743 C CA . GLU A 1 111 ? 100.374 143.322 59.715 1.00 35.55 95 GLU A CA 1
ATOM 744 C C . GLU A 1 111 ? 98.937 143.241 59.214 1.00 31.08 95 GLU A C 1
ATOM 745 O O . GLU A 1 111 ? 98.667 143.491 58.032 1.00 31.55 95 GLU A O 1
ATOM 751 N N . TYR A 1 112 ? 98.012 142.895 60.105 1.00 31.81 96 TYR A N 1
ATOM 752 C CA . TYR A 1 112 ? 96.601 142.909 59.754 1.00 33.90 96 TYR A CA 1
ATOM 753 C C . TYR A 1 112 ? 96.204 144.331 59.411 1.00 35.64 96 TYR A C 1
ATOM 754 O O . TYR A 1 112 ? 95.583 144.589 58.369 1.00 29.34 96 TYR A O 1
ATOM 763 N N . ARG A 1 113 ? 96.590 145.250 60.289 1.00 30.14 97 ARG A N 1
ATOM 764 C CA . ARG A 1 113 ? 96.302 146.666 60.102 1.00 34.16 97 ARG A CA 1
ATOM 765 C C . ARG A 1 113 ? 96.806 147.167 58.755 1.00 38.62 97 ARG A C 1
ATOM 766 O O . ARG A 1 113 ? 96.121 147.913 58.056 1.00 35.74 97 ARG A O 1
ATOM 774 N N . ASP A 1 114 ? 98.013 146.756 58.394 1.00 31.64 98 ASP A N 1
ATOM 775 C CA . ASP A 1 114 ? 98.633 147.230 57.162 1.00 32.69 98 ASP A CA 1
ATOM 776 C C . ASP A 1 114 ? 98.100 146.533 55.919 1.00 31.03 98 ASP A C 1
ATOM 777 O O . ASP A 1 114 ? 98.417 146.924 54.806 1.00 38.43 98 ASP A O 1
ATOM 782 N N . SER A 1 115 ? 97.292 145.501 56.109 1.00 26.05 99 SER A N 1
ATOM 783 C CA . SER A 1 115 ? 96.651 144.839 54.989 1.00 34.93 99 SER A CA 1
ATOM 784 C C . SER A 1 115 ? 95.325 145.512 54.607 1.00 44.47 99 SER A C 1
ATOM 785 O O . SER A 1 115 ? 94.763 145.205 53.565 1.00 31.51 99 SER A O 1
ATOM 788 N N . LEU A 1 116 ? 94.822 146.420 55.442 1.00 30.84 100 LEU A N 1
ATOM 789 C CA . LEU A 1 116 ? 93.496 147.011 55.205 1.00 32.50 100 LEU A CA 1
ATOM 790 C C . LEU A 1 116 ? 93.487 148.005 54.028 1.00 38.31 100 LEU A C 1
ATOM 791 O O . LEU A 1 116 ? 94.449 148.755 53.831 1.00 36.57 100 LEU A O 1
ATOM 796 N N . ASP A 1 117 ? 92.404 148.002 53.248 1.00 36.87 101 ASP A N 1
ATOM 797 C CA . ASP A 1 117 ? 92.181 149.058 52.247 1.00 40.64 101 ASP A CA 1
ATOM 798 C C . ASP A 1 117 ? 91.276 150.117 52.871 1.00 44.35 101 ASP A C 1
ATOM 799 O O . ASP A 1 117 ? 91.041 150.073 54.082 1.00 34.71 101 ASP A O 1
ATOM 804 N N . GLU A 1 118 ? 90.747 151.038 52.081 1.00 30.21 102 GLU A N 1
ATOM 805 C CA . GLU A 1 118 ? 89.943 152.091 52.677 1.00 31.38 102 GLU A CA 1
ATOM 806 C C . GLU A 1 118 ? 88.678 151.568 53.267 1.00 24.31 102 GLU A C 1
ATOM 807 O O . GLU A 1 118 ? 88.199 152.101 54.214 1.00 36.68 102 GLU A O 1
ATOM 813 N N . VAL A 1 119 ? 88.141 150.523 52.689 1.00 26.32 103 VAL A N 1
ATOM 814 C CA . VAL A 1 119 ? 86.886 150.006 53.130 1.00 26.91 103 VAL A CA 1
ATOM 815 C C . VAL A 1 119 ? 87.045 149.335 54.482 1.00 43.48 103 VAL A C 1
ATOM 816 O O . VAL A 1 119 ? 86.299 149.582 55.394 1.00 31.80 103 VAL A O 1
ATOM 820 N N . SER A 1 120 ? 88.034 148.470 54.576 1.00 33.35 104 SER A N 1
ATOM 821 C CA . SER A 1 120 ? 88.230 147.696 55.774 1.00 29.30 104 SER A CA 1
ATOM 822 C C . SER A 1 120 ? 88.830 148.508 56.895 1.00 29.24 104 SER A C 1
ATOM 823 O O . SER A 1 120 ? 88.635 148.203 58.033 1.00 31.56 104 SER A O 1
ATOM 826 N N . LYS A 1 121 ? 89.526 149.560 56.553 1.00 27.63 105 LYS A N 1
ATOM 827 C CA . LYS A 1 121 ? 90.045 150.454 57.532 1.00 23.23 105 LYS A CA 1
ATOM 828 C C . LYS A 1 121 ? 88.936 151.221 58.224 1.00 38.96 105 LYS A C 1
ATOM 829 O O . LYS A 1 121 ? 88.983 151.379 59.414 1.00 33.81 105 LYS A O 1
ATOM 835 N N . ARG A 1 122 ? 87.957 151.699 57.471 1.00 32.28 106 ARG A N 1
ATOM 836 C CA . ARG A 1 122 ? 86.866 152.402 58.096 1.00 33.20 106 ARG A CA 1
ATOM 837 C C . ARG A 1 122 ? 86.155 151.469 59.045 1.00 30.86 106 ARG A C 1
ATOM 838 O O . ARG A 1 122 ? 85.740 151.894 60.062 1.00 34.38 106 ARG A O 1
ATOM 846 N N . TRP A 1 123 ? 86.037 150.200 58.704 1.00 27.87 107 TRP A N 1
ATOM 847 C CA . TRP A 1 123 ? 85.453 149.243 59.622 1.00 33.49 107 TRP A CA 1
ATOM 848 C C . TRP A 1 123 ? 86.172 149.265 60.951 1.00 38.52 107 TRP A C 1
ATOM 849 O O . TRP A 1 123 ? 85.562 149.342 61.961 1.00 32.73 107 TRP A O 1
ATOM 860 N N . LEU A 1 124 ? 87.484 149.213 60.919 1.00 37.42 108 LEU A N 1
ATOM 861 C CA . LEU A 1 124 ? 88.255 149.185 62.134 1.00 32.62 108 LEU A CA 1
ATOM 862 C C . LEU A 1 124 ? 88.113 150.464 62.911 1.00 42.71 108 LEU A C 1
ATOM 863 O O . LEU A 1 124 ? 87.983 150.439 64.106 1.00 34.76 108 LEU A O 1
ATOM 868 N N . VAL A 1 125 ? 88.156 151.576 62.221 1.00 29.66 109 VAL A N 1
ATOM 869 C CA . VAL A 1 125 ? 88.075 152.842 62.880 1.00 35.45 109 VAL A CA 1
ATOM 870 C C . VAL A 1 125 ? 86.703 153.025 63.507 1.00 34.68 109 VAL A C 1
ATOM 871 O O . VAL A 1 125 ? 86.606 153.465 64.606 1.00 33.59 109 VAL A O 1
ATOM 875 N N . GLN A 1 126 ? 85.661 152.690 62.783 1.00 29.01 110 GLN A N 1
ATOM 876 C CA . GLN A 1 126 ? 84.326 152.944 63.244 1.00 34.19 110 GLN A CA 1
ATOM 877 C C . GLN A 1 126 ? 83.801 151.864 64.153 1.00 41.07 110 GLN A C 1
ATOM 878 O O . GLN A 1 126 ? 83.286 152.149 65.191 1.00 35.86 110 GLN A O 1
ATOM 884 N N . GLU A 1 127 ? 83.952 150.623 63.750 1.00 35.75 111 GLU A N 1
ATOM 885 C CA . GLU A 1 127 ? 83.392 149.527 64.491 1.00 42.58 111 GLU A CA 1
ATOM 886 C C . GLU A 1 127 ? 84.229 149.032 65.671 1.00 43.36 111 GLU A C 1
ATOM 887 O O . GLU A 1 127 ? 83.733 148.355 66.528 1.00 47.97 111 GLU A O 1
ATOM 893 N N . VAL A 1 128 ? 85.487 149.399 65.721 1.00 38.37 112 VAL A N 1
ATOM 894 C CA . VAL A 1 128 ? 86.360 148.966 66.782 1.00 36.37 112 VAL A CA 1
ATOM 895 C C . VAL A 1 128 ? 86.890 150.131 67.564 1.00 33.31 112 VAL A C 1
ATOM 896 O O . VAL A 1 128 ? 86.579 150.274 68.703 1.00 35.64 112 VAL A O 1
ATOM 900 N N . ILE A 1 129 ? 87.702 150.949 66.945 1.00 29.32 113 ILE A N 1
ATOM 901 C CA . ILE A 1 129 ? 88.286 152.071 67.624 1.00 24.73 113 ILE A CA 1
ATOM 902 C C . ILE A 1 129 ? 87.256 153.057 68.146 1.00 36.35 113 ILE A C 1
ATOM 903 O O . ILE A 1 129 ? 87.383 153.559 69.221 1.00 33.85 113 ILE A O 1
ATOM 908 N N . GLY A 1 130 ? 86.228 153.313 67.365 1.00 31.84 114 GLY A N 1
ATOM 909 C CA . GLY A 1 130 ? 85.164 154.175 67.805 1.00 36.60 114 GLY A CA 1
ATOM 910 C C . GLY A 1 130 ? 84.421 153.622 68.998 1.00 33.60 114 GLY A C 1
ATOM 911 O O . GLY A 1 130 ? 84.088 154.335 69.894 1.00 32.71 114 GLY A O 1
ATOM 912 N N . LYS A 1 131 ? 84.182 152.332 68.979 1.00 28.48 115 LYS A N 1
ATOM 913 C CA . LYS A 1 131 ? 83.537 151.669 70.070 1.00 35.38 115 LYS A CA 1
ATOM 914 C C . LYS A 1 131 ? 84.362 151.731 71.344 1.00 29.67 115 LYS A C 1
ATOM 915 O O . LYS A 1 131 ? 83.840 151.892 72.397 1.00 29.94 115 LYS A O 1
ATOM 921 N N . ALA A 1 132 ? 85.666 151.623 71.205 1.00 30.92 116 ALA A N 1
ATOM 922 C CA . ALA A 1 132 ? 86.573 151.777 72.310 1.00 33.08 116 ALA A CA 1
ATOM 923 C C . ALA A 1 132 ? 86.529 153.173 72.894 1.00 35.06 116 ALA A C 1
ATOM 924 O O . ALA A 1 132 ? 86.594 153.340 74.063 1.00 30.02 116 ALA A O 1
ATOM 926 N N . LYS A 1 133 ? 86.434 154.170 72.037 1.00 31.88 117 LYS A N 1
ATOM 927 C CA . LYS A 1 133 ? 86.295 155.541 72.475 1.00 36.28 117 LYS A CA 1
ATOM 928 C C . LYS A 1 133 ? 85.038 155.725 73.309 1.00 32.03 117 LYS A C 1
ATOM 929 O O . LYS A 1 133 ? 85.068 156.319 74.337 1.00 32.15 117 LYS A O 1
ATOM 935 N N . ASP A 1 134 ? 83.939 155.203 72.813 1.00 31.21 118 ASP A N 1
ATOM 936 C CA . ASP A 1 134 ? 82.667 155.246 73.535 1.00 31.14 118 ASP A CA 1
ATOM 937 C C . ASP A 1 134 ? 82.766 154.559 74.894 1.00 38.79 118 ASP A C 1
ATOM 938 O O . ASP A 1 134 ? 82.032 154.889 75.819 1.00 34.27 118 ASP A O 1
ATOM 943 N N . LEU A 1 135 ? 83.670 153.617 75.026 1.00 33.56 119 LEU A N 1
ATOM 944 C CA . LEU A 1 135 ? 83.794 152.858 76.252 1.00 36.75 119 LEU A CA 1
ATOM 945 C C . LEU A 1 135 ? 84.762 153.489 77.218 1.00 33.73 119 LEU A C 1
ATOM 946 O O . LEU A 1 135 ? 85.046 152.947 78.243 1.00 30.18 119 LEU A O 1
ATOM 951 N N . GLY A 1 136 ? 85.269 154.639 76.851 1.00 29.59 120 GLY A N 1
ATOM 952 C CA . GLY A 1 136 ? 86.115 155.405 77.737 1.00 25.80 120 GLY A CA 1
ATOM 953 C C . GLY A 1 136 ? 87.603 155.303 77.472 1.00 25.68 120 GLY A C 1
ATOM 954 O O . GLY A 1 136 ? 88.389 156.027 78.077 1.00 30.04 120 GLY A O 1
ATOM 955 N N . PHE A 1 137 ? 88.007 154.418 76.578 1.00 29.34 121 PHE A N 1
ATOM 956 C CA . PHE A 1 137 ? 89.412 154.241 76.317 1.00 27.44 121 PHE A CA 1
ATOM 957 C C . PHE A 1 137 ? 90.076 155.458 75.678 1.00 30.61 121 PHE A C 1
ATOM 958 O O . PHE A 1 137 ? 89.488 156.122 74.885 1.00 31.54 121 PHE A O 1
ATOM 966 N N . LYS A 1 138 ? 91.314 155.705 76.042 1.00 28.00 122 LYS A N 1
ATOM 967 C CA . LYS A 1 138 ? 92.011 156.923 75.656 1.00 35.66 122 LYS A CA 1
ATOM 968 C C . LYS A 1 138 ? 92.930 156.736 74.454 1.00 39.29 122 LYS A C 1
ATOM 969 O O . LYS A 1 138 ? 93.109 157.660 73.668 1.00 36.26 122 LYS A O 1
ATOM 975 N N . LYS A 1 139 ? 93.506 155.567 74.304 1.00 31.59 123 LYS A N 1
ATOM 976 C CA . LYS A 1 139 ? 94.379 155.331 73.178 1.00 41.28 123 LYS A CA 1
ATOM 977 C C . LYS A 1 139 ? 93.593 154.993 71.929 1.00 40.34 123 LYS A C 1
ATOM 978 O O . LYS A 1 139 ? 93.584 153.884 71.491 1.00 40.66 123 LYS A O 1
ATOM 984 N N . VAL A 1 140 ? 92.918 155.980 71.383 1.00 37.79 124 VAL A N 1
ATOM 985 C CA . VAL A 1 140 ? 92.016 155.728 70.298 1.00 48.09 124 VAL A CA 1
ATOM 986 C C . VAL A 1 140 ? 92.310 156.517 69.028 1.00 49.52 124 VAL A C 1
ATOM 987 O O . VAL A 1 140 ? 91.414 157.013 68.406 1.00 42.33 124 VAL A O 1
ATOM 991 N N . SER A 1 141 ? 93.570 156.592 68.649 1.00 36.56 125 SER A N 1
ATOM 992 C CA . SER A 1 141 ? 93.915 157.207 67.390 1.00 35.48 125 SER A CA 1
ATOM 993 C C . SER A 1 141 ? 93.396 156.364 66.247 1.00 46.99 125 SER A C 1
ATOM 994 O O . SER A 1 141 ? 93.314 155.176 66.358 1.00 44.78 125 SER A O 1
ATOM 997 N N . GLU A 1 142 ? 93.025 156.991 65.149 1.00 42.29 126 GLU A N 1
ATOM 998 C CA . GLU A 1 142 ? 92.570 156.244 63.988 1.00 47.32 126 GLU A CA 1
ATOM 999 C C . GLU A 1 142 ? 93.699 155.441 63.373 1.00 36.64 126 GLU A C 1
ATOM 1000 O O . GLU A 1 142 ? 93.473 154.464 62.735 1.00 43.29 126 GLU A O 1
ATOM 1006 N N . GLU A 1 143 ? 94.921 155.880 63.573 1.00 43.89 127 GLU A N 1
ATOM 1007 C CA . GLU A 1 143 ? 96.084 155.055 63.255 1.00 50.00 127 GLU A CA 1
ATOM 1008 C C . GLU A 1 143 ? 96.340 154.132 64.437 1.00 39.90 127 GLU A C 1
ATOM 1009 O O . GLU A 1 143 ? 96.975 154.544 65.399 1.00 34.16 127 GLU A O 1
ATOM 1015 N N . TRP A 1 144 ? 95.851 152.904 64.382 1.00 39.67 128 TRP A N 1
ATOM 1016 C CA . TRP A 1 144 ? 95.992 152.006 65.514 1.00 41.07 128 TRP A CA 1
ATOM 1017 C C . TRP A 1 144 ? 97.406 151.520 65.768 1.00 44.68 128 TRP A C 1
ATOM 1018 O O . TRP A 1 144 ? 98.095 151.126 64.881 1.00 34.13 128 TRP A O 1
ATOM 1029 N N . ASN A 1 145 ? 97.763 151.488 67.037 1.00 38.35 129 ASN A N 1
ATOM 1030 C CA . ASN A 1 145 ? 98.935 150.738 67.433 1.00 31.20 129 ASN A CA 1
ATOM 1031 C C . ASN A 1 145 ? 98.835 150.430 68.914 1.00 43.46 129 ASN A C 1
ATOM 1032 O O . ASN A 1 145 ? 98.080 151.080 69.640 1.00 40.78 129 ASN A O 1
ATOM 1037 N N . CYS A 1 146 ? 99.572 149.415 69.343 1.00 42.02 130 CYS A N 1
ATOM 1038 C CA . CYS A 1 146 ? 99.695 149.094 70.754 1.00 42.99 130 CYS A CA 1
ATOM 1039 C C . CYS A 1 146 ? 101.142 148.680 70.998 1.00 52.01 130 CYS A C 1
ATOM 1040 O O . CYS A 1 146 ? 101.855 148.292 70.072 1.00 39.67 130 CYS A O 1
ATOM 1043 N N . THR A 1 147 ? 101.571 148.739 72.226 1.00 41.61 131 THR A N 1
ATOM 1044 C CA . THR A 1 147 ? 102.873 148.217 72.525 1.00 63.16 131 THR A CA 1
ATOM 1045 C C . THR A 1 147 ? 102.774 146.946 73.310 1.00 69.27 131 THR A C 1
ATOM 1046 O O . THR A 1 147 ? 101.708 146.530 73.706 1.00 68.06 131 THR A O 1
ATOM 1050 N N . ILE A 1 148 ? 103.920 146.364 73.572 1.00 71.02 132 ILE A N 1
ATOM 1051 C CA . ILE A 1 148 ? 103.980 145.257 74.484 1.00 69.46 132 ILE A CA 1
ATOM 1052 C C . ILE A 1 148 ? 104.514 145.769 75.808 1.00 82.51 132 ILE A C 1
ATOM 1053 O O . ILE A 1 148 ? 104.600 145.030 76.752 1.00 74.94 132 ILE A O 1
ATOM 1055 N N . GLN A 1 149 ? 104.879 147.042 75.878 1.00 87.46 133 GLN A N 1
ATOM 1056 C CA . GLN A 1 149 ? 105.605 147.526 77.015 1.00 99.17 133 GLN A CA 1
ATOM 1057 C C . GLN A 1 149 ? 104.937 148.614 77.784 1.00 100.70 133 GLN A C 1
ATOM 1058 O O . GLN A 1 149 ? 104.798 149.733 77.328 1.00 102.08 133 GLN A O 1
ATOM 1064 N N . GLY A 1 163 ? 101.555 153.869 75.045 1.00 61.79 147 GLY A N 1
ATOM 1065 C CA . GLY A 1 163 ? 101.536 152.695 75.900 1.00 69.24 147 GLY A CA 1
ATOM 1066 C C . GLY A 1 163 ? 100.617 151.615 75.364 1.00 56.24 147 GLY A C 1
ATOM 1067 O O . GLY A 1 163 ? 100.312 151.596 74.171 1.00 48.16 147 GLY A O 1
ATOM 1068 N N . MET A 1 164 ? 100.173 150.719 76.235 1.00 45.59 148 MET A N 1
ATOM 1069 C CA . MET A 1 164 ? 99.224 149.688 75.879 1.00 41.07 148 MET A CA 1
ATOM 1070 C C . MET A 1 164 ? 97.852 150.321 75.789 1.00 37.82 148 MET A C 1
ATOM 1071 O O . MET A 1 164 ? 97.597 151.266 76.476 1.00 35.78 148 MET A O 1
ATOM 1076 N N . ASP A 1 165 ? 96.980 149.797 74.938 1.00 34.51 149 ASP A N 1
ATOM 1077 C CA . ASP A 1 165 ? 95.670 150.391 74.786 1.00 37.91 149 ASP A CA 1
ATOM 1078 C C . ASP A 1 165 ? 94.623 149.817 75.732 1.00 37.24 149 ASP A C 1
ATOM 1079 O O . ASP A 1 165 ? 93.668 150.463 76.056 1.00 29.47 149 ASP A O 1
ATOM 1084 N N . GLY A 1 166 ? 94.839 148.598 76.163 1.00 30.32 150 GLY A N 1
ATOM 1085 C CA . GLY A 1 166 ? 93.928 147.944 77.045 1.00 26.04 150 GLY A CA 1
ATOM 1086 C C . GLY A 1 166 ? 92.704 147.356 76.406 1.00 30.00 150 GLY A C 1
ATOM 1087 O O . GLY A 1 166 ? 91.846 146.901 77.099 1.00 26.38 150 GLY A O 1
ATOM 1088 N N . PHE A 1 167 ? 92.627 147.372 75.083 1.00 21.57 151 PHE A N 1
ATOM 1089 C CA . PHE A 1 167 ? 91.486 146.792 74.425 1.00 16.97 151 PHE A CA 1
ATOM 1090 C C . PHE A 1 167 ? 91.778 145.922 73.204 1.00 21.40 151 PHE A C 1
ATOM 1091 O O . PHE A 1 167 ? 90.920 145.291 72.718 1.00 23.00 151 PHE A O 1
ATOM 1099 N N . CYS A 1 168 ? 93.010 145.920 72.748 1.00 26.04 152 CYS A N 1
ATOM 1100 C CA . CYS A 1 168 ? 93.389 145.096 71.634 1.00 22.43 152 CYS A CA 1
ATOM 1101 C C . CYS A 1 168 ? 93.531 143.639 72.027 1.00 27.54 152 CYS A C 1
ATOM 1102 O O . CYS A 1 168 ? 93.601 143.309 73.159 1.00 23.31 152 CYS A O 1
ATOM 1105 N N . PRO A 1 169 ? 93.509 142.767 70.933 1.00 24.01 153 PRO A N 1
ATOM 1106 C CA . PRO A 1 169 ? 93.581 141.357 71.297 1.00 21.92 153 PRO A CA 1
ATOM 1107 C C . PRO A 1 169 ? 94.763 140.939 72.177 1.00 21.78 153 PRO A C 1
ATOM 1108 O O . PRO A 1 169 ? 94.589 140.111 72.988 1.00 23.52 153 PRO A O 1
ATOM 1112 N N . HIS A 1 170 ? 95.926 141.507 72.005 1.00 18.66 154 HIS A N 1
ATOM 1113 C CA . HIS A 1 170 ? 97.026 141.071 72.823 1.00 25.31 154 HIS A CA 1
ATOM 1114 C C . HIS A 1 170 ? 96.848 141.527 74.259 1.00 24.21 154 HIS A C 1
ATOM 1115 O O . HIS A 1 170 ? 97.148 140.813 75.141 1.00 24.14 154 HIS A O 1
ATOM 1122 N N . CYS A 1 171 ? 96.297 142.703 74.453 1.00 22.02 155 CYS A N 1
ATOM 1123 C CA . CYS A 1 171 ? 96.001 143.165 75.795 1.00 25.73 155 CYS A CA 1
ATOM 1124 C C . CYS A 1 171 ? 94.953 142.330 76.487 1.00 20.38 155 CYS A C 1
ATOM 1125 O O . CYS A 1 171 ? 95.130 141.954 77.590 1.00 26.31 155 CYS A O 1
ATOM 1128 N N . THR A 1 172 ? 93.868 142.048 75.807 1.00 19.15 156 THR A N 1
ATOM 1129 C CA . THR A 1 172 ? 92.770 141.359 76.425 1.00 19.93 156 THR A CA 1
ATOM 1130 C C . THR A 1 172 ? 93.037 139.891 76.647 1.00 22.52 156 THR A C 1
ATOM 1131 O O . THR A 1 172 ? 92.543 139.307 77.556 1.00 23.94 156 THR A O 1
ATOM 1135 N N . ILE A 1 173 ? 93.842 139.306 75.795 1.00 21.34 157 ILE A N 1
ATOM 1136 C CA . ILE A 1 173 ? 94.102 137.878 75.915 1.00 19.47 157 ILE A CA 1
ATOM 1137 C C . ILE A 1 173 ? 95.229 137.601 76.914 1.00 19.41 157 ILE A C 1
ATOM 1138 O O . ILE A 1 173 ? 95.104 136.728 77.776 1.00 20.71 157 ILE A O 1
ATOM 1143 N N . PHE A 1 174 ? 96.326 138.340 76.793 1.00 18.67 158 PHE A N 1
ATOM 1144 C CA . PHE A 1 174 ? 97.501 138.066 77.607 1.00 19.58 158 PHE A CA 1
ATOM 1145 C C . PHE A 1 174 ? 97.593 138.947 78.853 1.00 19.59 158 PHE A C 1
ATOM 1146 O O . PHE A 1 174 ? 98.488 138.763 79.689 1.00 21.01 158 PHE A O 1
ATOM 1154 N N . GLY A 1 175 ? 96.687 139.916 78.967 1.00 20.97 159 GLY A N 1
ATOM 1155 C CA . GLY A 1 175 ? 96.611 140.711 80.183 1.00 21.45 159 GLY A CA 1
ATOM 1156 C C . GLY A 1 175 ? 97.256 142.082 80.171 1.00 27.90 159 GLY A C 1
ATOM 1157 O O . GLY A 1 175 ? 98.112 142.395 79.338 1.00 23.60 159 GLY A O 1
ATOM 1158 N N . ALA A 1 176 ? 96.853 142.903 81.138 1.00 23.88 160 ALA A N 1
ATOM 1159 C CA . ALA A 1 176 ? 97.331 144.274 81.238 1.00 23.46 160 ALA A CA 1
ATOM 1160 C C . ALA A 1 176 ? 96.947 144.864 82.582 1.00 23.75 160 ALA A C 1
ATOM 1161 O O . ALA A 1 176 ? 95.948 144.459 83.188 1.00 23.07 160 ALA A O 1
ATOM 1163 N N . ALA A 1 177 ? 97.742 145.822 83.038 1.00 21.55 161 ALA A N 1
ATOM 1164 C CA . ALA A 1 177 ? 97.419 146.586 84.239 1.00 25.39 161 ALA A CA 1
ATOM 1165 C C . ALA A 1 177 ? 96.895 147.950 83.798 1.00 26.06 161 ALA A C 1
ATOM 1166 O O . ALA A 1 177 ? 97.651 148.770 83.274 1.00 26.92 161 ALA A O 1
ATOM 1168 N N . LEU A 1 178 ? 95.591 148.166 83.953 1.00 22.48 162 LEU A N 1
ATOM 1169 C CA . LEU A 1 178 ? 94.951 149.382 83.442 1.00 21.06 162 LEU A CA 1
ATOM 1170 C C . LEU A 1 178 ? 94.633 150.386 84.548 1.00 27.18 162 LEU A C 1
ATOM 1171 O O . LEU A 1 178 ? 94.324 150.009 85.681 1.00 22.91 162 LEU A O 1
ATOM 1176 N N . THR A 1 179 ? 94.738 151.667 84.208 1.00 24.61 163 THR A N 1
ATOM 1177 C CA . THR A 1 179 ? 94.454 152.760 85.131 1.00 28.24 163 THR A CA 1
ATOM 1178 C C . THR A 1 179 ? 93.682 153.855 84.407 1.00 29.31 163 THR A C 1
ATOM 1179 O O . THR A 1 179 ? 93.235 153.674 83.265 1.00 27.74 163 THR A O 1
ATOM 1183 N N . GLU A 1 180 ? 93.560 155.007 85.061 1.00 25.04 164 GLU A N 1
ATOM 1184 C CA . GLU A 1 180 ? 92.907 156.157 84.454 1.00 25.85 164 GLU A CA 1
ATOM 1185 C C . GLU A 1 180 ? 93.673 156.647 83.219 1.00 28.01 164 GLU A C 1
ATOM 1186 O O . GLU A 1 180 ? 93.124 157.355 82.380 1.00 30.69 164 GLU A O 1
ATOM 1192 N N . GLN A 1 181 ? 94.940 156.277 83.109 1.00 29.10 165 GLN A N 1
ATOM 1193 C CA . GLN A 1 181 ? 95.705 156.616 81.910 1.00 35.30 165 GLN A CA 1
ATOM 1194 C C . GLN A 1 181 ? 95.169 155.900 80.671 1.00 34.62 165 GLN A C 1
ATOM 1195 O O . GLN A 1 181 ? 95.303 156.391 79.547 1.00 34.82 165 GLN A O 1
ATOM 1201 N N . HIS A 1 182 ? 94.530 154.755 80.874 1.00 28.69 166 HIS A N 1
ATOM 1202 C CA . HIS A 1 182 ? 94.038 153.965 79.753 1.00 25.48 166 HIS A CA 1
ATOM 1203 C C . HIS A 1 182 ? 92.584 154.231 79.459 1.00 35.79 166 HIS A C 1
ATOM 1204 O O . HIS A 1 182 ? 92.154 154.181 78.312 1.00 29.42 166 HIS A O 1
ATOM 1211 N N . ASN A 1 183 ? 91.820 154.505 80.505 1.00 30.30 167 ASN A N 1
ATOM 1212 C CA . ASN A 1 183 ? 90.392 154.653 80.356 1.0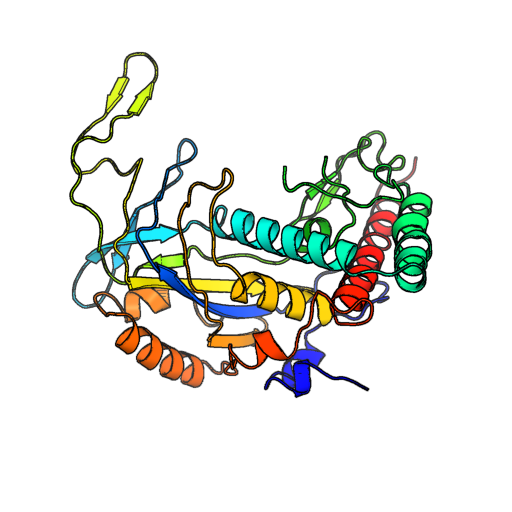0 25.94 167 ASN A CA 1
ATOM 1213 C C . ASN A 1 183 ? 89.906 155.724 81.331 1.00 32.06 167 ASN A C 1
ATOM 1214 O O . ASN A 1 183 ? 90.206 155.671 82.526 1.00 27.74 167 ASN A O 1
ATOM 1219 N N . GLU A 1 184 ? 89.164 156.698 80.810 1.00 29.30 168 GLU A N 1
ATOM 1220 C CA . GLU A 1 184 ? 88.722 157.847 81.598 1.00 30.86 168 GLU A CA 1
ATOM 1221 C C . GLU A 1 184 ? 87.720 157.453 82.681 1.00 32.73 168 GLU A C 1
ATOM 1222 O O . GLU A 1 184 ? 87.497 158.216 83.621 1.00 32.24 168 GLU A O 1
ATOM 1228 N N . LYS A 1 185 ? 87.119 156.271 82.550 1.00 28.62 169 LYS A N 1
ATOM 1229 C CA . LYS A 1 185 ? 86.208 155.762 83.572 1.00 28.58 169 LYS A CA 1
ATOM 1230 C C . LYS A 1 185 ? 86.929 155.127 84.771 1.00 32.05 169 LYS A C 1
ATOM 1231 O O . LYS A 1 185 ? 86.275 154.712 85.736 1.00 29.41 169 LYS A O 1
ATOM 1237 N N . PHE A 1 186 ? 88.261 155.055 84.727 1.00 29.66 170 PHE A N 1
ATOM 1238 C CA . PHE A 1 186 ? 89.012 154.351 85.777 1.00 26.60 170 PHE A CA 1
ATOM 1239 C C . PHE A 1 186 ? 89.641 155.298 86.800 1.00 26.29 170 PHE A C 1
ATOM 1240 O O . PHE A 1 186 ? 90.642 154.965 87.427 1.00 23.50 170 PHE A O 1
ATOM 1248 N N . GLY A 1 187 ? 89.071 156.487 86.961 1.00 30.40 171 GLY A N 1
ATOM 1249 C CA . GLY A 1 187 ? 89.568 157.410 87.975 1.00 30.25 171 GLY A CA 1
ATOM 1250 C C . GLY A 1 187 ? 89.511 156.780 89.359 1.00 27.65 171 GLY A C 1
ATOM 1251 O O . GLY A 1 187 ? 88.480 156.238 89.756 1.00 26.00 171 GLY A O 1
ATOM 1252 N N . GLY A 1 188 ? 90.629 156.823 90.076 1.00 24.68 172 GLY A N 1
ATOM 1253 C CA . GLY A 1 188 ? 90.713 156.217 91.393 1.00 26.79 172 GLY A CA 1
ATOM 1254 C C . GLY A 1 188 ? 90.689 154.694 91.386 1.00 29.08 172 GLY A C 1
ATOM 1255 O O . GLY A 1 188 ? 90.460 154.078 92.421 1.00 23.25 172 GLY A O 1
ATOM 1256 N N . LEU A 1 189 ? 90.931 154.085 90.226 1.00 24.95 173 LEU A N 1
ATOM 1257 C CA . LEU A 1 189 ? 90.823 152.631 90.100 1.00 23.58 173 LEU A CA 1
ATOM 1258 C C . LEU A 1 189 ? 92.032 151.998 89.416 1.00 26.34 173 LEU A C 1
ATOM 1259 O O . LEU A 1 189 ? 92.613 152.587 88.508 1.00 23.13 173 LEU A O 1
ATOM 1264 N N . SER A 1 190 ? 92.389 150.793 89.851 1.00 25.79 174 SER A N 1
ATOM 1265 C CA . SER A 1 190 ? 93.377 149.979 89.145 1.00 23.84 174 SER A CA 1
ATOM 1266 C C . SER A 1 190 ? 92.714 148.706 88.685 1.00 17.82 174 SER A C 1
ATOM 1267 O O . SER A 1 190 ? 92.253 147.903 89.499 1.00 20.64 174 SER A O 1
ATOM 1270 N N . ILE A 1 191 ? 92.651 148.534 87.373 1.00 19.43 175 ILE A N 1
ATOM 1271 C CA . ILE A 1 191 ? 91.913 147.430 86.793 1.00 17.82 175 ILE A CA 1
ATOM 1272 C C . ILE A 1 191 ? 92.907 146.451 86.174 1.00 24.64 175 ILE A C 1
ATOM 1273 O O . ILE A 1 191 ? 93.689 146.826 85.300 1.00 27.38 175 ILE A O 1
ATOM 1278 N N . GLY A 1 192 ? 92.878 145.207 86.633 1.00 24.63 176 GLY A N 1
ATOM 1279 C CA . GLY A 1 192 ? 93.820 144.212 86.145 1.00 24.43 176 GLY A CA 1
ATOM 1280 C C . GLY A 1 192 ? 93.156 143.191 85.246 1.00 27.30 176 GLY A C 1
ATOM 1281 O O . GLY A 1 192 ? 92.115 142.636 85.578 1.00 23.85 176 GLY A O 1
ATOM 1282 N N . ILE A 1 193 ? 93.754 142.962 84.083 1.00 23.10 177 ILE A N 1
ATOM 1283 C CA . ILE A 1 193 ? 93.370 141.841 83.239 1.00 23.43 177 ILE A CA 1
ATOM 1284 C C . ILE A 1 193 ? 94.444 140.769 83.368 1.00 26.07 177 ILE A C 1
ATOM 1285 O O . ILE A 1 193 ? 95.597 141.024 83.042 1.00 22.81 177 ILE A O 1
ATOM 1290 N N . LYS A 1 194 ? 94.073 139.598 83.866 1.00 24.98 178 LYS A N 1
ATOM 1291 C CA A LYS A 1 194 ? 95.019 138.490 83.967 0.66 21.14 178 LYS A CA 1
ATOM 1292 C CA B LYS A 1 194 ? 94.981 138.470 83.986 0.34 21.32 178 LYS A CA 1
ATOM 1293 C C . LYS A 1 194 ? 95.005 137.667 82.685 1.00 19.14 178 LYS A C 1
ATOM 1294 O O . LYS A 1 194 ? 93.980 137.547 82.021 1.00 21.26 178 LYS A O 1
ATOM 1305 N N . THR A 1 195 ? 96.156 137.098 82.336 1.00 21.44 179 THR A N 1
ATOM 1306 C CA . THR A 1 195 ? 96.225 136.288 81.113 1.00 19.40 179 THR A CA 1
ATOM 1307 C C . THR A 1 195 ? 95.270 135.081 81.140 1.00 21.44 179 THR A C 1
ATOM 1308 O O . THR A 1 195 ? 95.103 134.405 82.166 1.00 20.47 179 THR A O 1
ATOM 1312 N N . ARG A 1 196 ? 94.630 134.823 80.003 1.00 19.03 180 ARG A N 1
ATOM 1313 C CA . ARG A 1 196 ? 93.790 133.645 79.838 1.00 20.40 180 ARG A CA 1
ATOM 1314 C C . ARG A 1 196 ? 94.596 132.547 79.128 1.00 20.63 180 ARG A C 1
ATOM 1315 O O . ARG A 1 196 ? 94.078 131.486 78.794 1.00 22.05 180 ARG A O 1
ATOM 1323 N N . VAL A 1 197 ? 95.872 132.838 78.912 1.00 20.02 181 VAL A N 1
ATOM 1324 C CA . VAL A 1 197 ? 96.837 131.895 78.325 1.00 19.69 181 VAL A CA 1
ATOM 1325 C C . VAL A 1 197 ? 97.971 131.700 79.336 1.00 19.34 181 VAL A C 1
ATOM 1326 O O . VAL A 1 197 ? 98.806 132.583 79.509 1.00 21.82 181 VAL A O 1
ATOM 1330 N N . ARG A 1 198 ? 97.957 130.572 80.042 1.00 19.48 182 ARG A N 1
ATOM 1331 C CA A ARG A 1 198 ? 98.953 130.292 81.071 0.57 22.16 182 ARG A CA 1
ATOM 1332 C CA B ARG A 1 198 ? 98.969 130.311 81.060 0.43 22.17 182 ARG A CA 1
ATOM 1333 C C . ARG A 1 198 ? 99.979 129.275 80.572 1.00 17.83 182 ARG A C 1
ATOM 1334 O O . ARG A 1 198 ? 99.629 128.132 80.301 1.00 22.10 182 ARG A O 1
ATOM 1349 N N . PHE A 1 199 ? 101.233 129.684 80.473 1.00 17.41 183 PHE A N 1
ATOM 1350 C CA . PHE A 1 199 ? 102.286 128.774 80.011 1.00 18.88 183 PHE A CA 1
ATOM 1351 C C . PHE A 1 199 ? 102.932 127.996 81.150 1.00 18.31 183 PHE A C 1
ATOM 1352 O O . PHE A 1 199 ? 103.233 128.571 82.199 1.00 22.59 183 PHE A O 1
ATOM 1360 N N . ASP A 1 200 ? 103.175 126.704 80.923 1.00 18.79 184 ASP A N 1
ATOM 1361 C CA . ASP A 1 200 ? 104.203 125.969 81.670 1.00 17.00 184 ASP A CA 1
ATOM 1362 C C . ASP A 1 200 ? 105.555 126.534 81.246 1.00 16.46 184 ASP A C 1
ATOM 1363 O O . ASP A 1 200 ? 105.651 127.190 80.209 1.00 18.21 184 ASP A O 1
ATOM 1368 N N . PRO A 1 201 ? 106.621 126.258 82.022 1.00 17.68 185 PRO A N 1
ATOM 1369 C CA . PRO A 1 201 ? 107.951 126.446 81.418 1.00 18.57 185 PRO A CA 1
ATOM 1370 C C . PRO A 1 201 ? 108.101 125.499 80.227 1.00 16.24 185 PRO A C 1
ATOM 1371 O O . PRO A 1 201 ? 107.458 124.450 80.240 1.00 18.40 185 PRO A O 1
ATOM 1375 N N . ALA A 1 202 ? 108.925 125.844 79.236 1.00 19.63 186 ALA A N 1
ATOM 1376 C CA . ALA A 1 202 ? 109.241 124.897 78.180 1.00 20.57 186 ALA A CA 1
ATOM 1377 C C . ALA A 1 202 ? 110.624 124.284 78.434 1.00 15.85 186 ALA A C 1
ATOM 1378 O O . ALA A 1 202 ? 111.624 125.000 78.573 1.00 18.84 186 ALA A O 1
ATOM 1380 N N . PHE A 1 203 ? 110.669 122.975 78.521 1.00 18.97 187 PHE A N 1
ATOM 1381 C CA . PHE A 1 203 ? 111.862 122.242 78.899 1.00 18.10 187 PHE A CA 1
ATOM 1382 C C . PHE A 1 203 ? 112.616 121.571 77.727 1.00 19.91 187 PHE A C 1
ATOM 1383 O O . PHE A 1 203 ? 112.041 120.875 76.969 1.00 17.55 187 PHE A O 1
ATOM 1391 N N . ALA A 1 204 ? 113.914 121.783 77.636 1.00 18.52 188 ALA A N 1
ATOM 1392 C CA . ALA A 1 204 ? 114.732 121.038 76.683 1.00 19.60 188 ALA A CA 1
ATOM 1393 C C . ALA A 1 204 ? 114.826 119.587 77.150 1.00 19.71 188 ALA A C 1
ATOM 1394 O O . ALA A 1 204 ? 114.748 119.309 78.348 1.00 17.49 188 ALA A O 1
ATOM 1396 N N . THR A 1 205 ? 114.956 118.670 76.220 1.00 21.17 189 THR A N 1
ATOM 1397 C CA . THR A 1 205 ? 115.084 117.265 76.578 1.00 23.49 189 THR A CA 1
ATOM 1398 C C . THR A 1 205 ? 116.535 116.806 76.656 1.00 22.29 189 THR A C 1
ATOM 1399 O O . THR A 1 205 ? 116.821 115.729 77.086 1.00 23.85 189 THR A O 1
ATOM 1403 N N . GLN A 1 206 ? 117.430 117.663 76.222 1.00 22.40 190 GLN A N 1
ATOM 1404 C CA . GLN A 1 206 ? 118.861 117.387 76.263 1.00 25.82 190 GLN A CA 1
ATOM 1405 C C . GLN A 1 206 ? 119.605 118.615 76.744 1.00 24.22 190 GLN A C 1
ATOM 1406 O O . GLN A 1 206 ? 119.164 119.754 76.516 1.00 20.20 190 GLN A O 1
ATOM 1412 N N . ARG A 1 207 ? 120.741 118.370 77.386 1.00 19.63 191 ARG A N 1
ATOM 1413 C CA . ARG A 1 207 ? 121.631 119.424 77.844 1.00 25.30 191 ARG A CA 1
ATOM 1414 C C . ARG A 1 207 ? 122.619 119.757 76.738 1.00 25.95 191 ARG A C 1
ATOM 1415 O O . ARG A 1 207 ? 123.753 119.280 76.751 1.00 33.76 191 ARG A O 1
ATOM 1423 N N . ARG A 1 208 ? 122.188 120.542 75.760 1.00 19.50 192 ARG A N 1
ATOM 1424 C CA . ARG A 1 208 ? 123.050 120.823 74.619 1.00 23.93 192 ARG A CA 1
ATOM 1425 C C . ARG A 1 208 ? 123.386 122.302 74.635 1.00 18.12 192 ARG A C 1
ATOM 1426 O O . ARG A 1 208 ? 122.722 123.114 73.978 1.00 20.88 192 ARG A O 1
ATOM 1434 N N . ILE A 1 209 ? 124.368 122.646 75.471 1.00 20.42 193 ILE A N 1
ATOM 1435 C CA . ILE A 1 209 ? 124.754 124.040 75.657 1.00 19.32 193 ILE A CA 1
ATOM 1436 C C . ILE A 1 209 ? 126.258 124.209 75.522 1.00 21.44 193 ILE A C 1
ATOM 1437 O O . ILE A 1 209 ? 127.044 123.272 75.734 1.00 21.90 193 ILE A O 1
ATOM 1442 N N . THR A 1 210 ? 126.663 125.411 75.139 1.00 21.01 194 THR A N 1
ATOM 1443 C CA . THR A 1 210 ? 128.081 125.706 75.023 1.00 20.09 194 THR A CA 1
ATOM 1444 C C . THR A 1 210 ? 128.745 125.608 76.401 1.00 22.52 194 THR A C 1
ATOM 1445 O O . THR A 1 210 ? 128.261 126.194 77.372 1.00 21.87 194 THR A O 1
ATOM 1449 N N . PRO A 1 211 ? 129.831 124.828 76.503 1.00 25.77 195 PRO A N 1
ATOM 1450 C CA . PRO A 1 211 ? 130.595 124.811 77.761 1.00 28.14 195 PRO A CA 1
ATOM 1451 C C . PRO A 1 211 ? 131.196 126.188 78.009 1.00 41.67 195 PRO A C 1
ATOM 1452 O O . PRO A 1 211 ? 131.985 126.651 77.191 1.00 36.63 195 PRO A O 1
ATOM 1456 N N . GLU A 1 212 ? 130.803 126.840 79.100 1.00 52.62 196 GLU A N 1
ATOM 1457 C CA . GLU A 1 212 ? 131.138 128.246 79.321 1.00 49.15 196 GLU A CA 1
ATOM 1458 C C . GLU A 1 212 ? 131.445 128.536 80.779 1.00 55.61 196 GLU A C 1
ATOM 1459 O O . GLU A 1 212 ? 130.612 128.302 81.647 1.00 36.14 196 GLU A O 1
ATOM 1465 N N . THR A 1 213 ? 132.604 129.117 81.033 1.00 42.22 197 THR A N 1
ATOM 1466 C CA . THR A 1 213 ? 133.056 129.268 82.381 1.00 45.07 197 THR A CA 1
ATOM 1467 C C . THR A 1 213 ? 133.235 130.738 82.755 1.00 52.04 197 THR A C 1
ATOM 1468 O O . THR A 1 213 ? 133.425 131.080 83.918 1.00 44.36 197 THR A O 1
ATOM 1472 N N . HIS A 1 214 ? 133.117 131.573 81.745 1.00 45.05 198 HIS A N 1
ATOM 1473 C CA . HIS A 1 214 ? 133.370 132.994 81.856 1.00 52.89 198 HIS A CA 1
ATOM 1474 C C . HIS A 1 214 ? 132.189 133.952 81.857 1.00 43.01 198 HIS A C 1
ATOM 1475 O O . HIS A 1 214 ? 132.367 135.103 81.541 1.00 39.41 198 HIS A O 1
ATOM 1482 N N . ASN A 1 215 ? 131.011 133.493 82.226 1.00 23.37 199 ASN A N 1
ATOM 1483 C CA . ASN A 1 215 ? 129.968 134.408 82.568 1.00 23.60 199 ASN A CA 1
ATOM 1484 C C . ASN A 1 215 ? 130.415 135.135 83.837 1.00 24.26 199 ASN A C 1
ATOM 1485 O O . ASN A 1 215 ? 131.129 134.597 84.619 1.00 24.65 199 ASN A O 1
ATOM 1490 N N . LYS A 1 216 ? 129.932 136.334 84.031 1.00 22.00 200 LYS A N 1
ATOM 1491 C CA . LYS A 1 216 ? 130.221 137.071 85.229 1.00 26.14 200 LYS A CA 1
ATOM 1492 C C . LYS A 1 216 ? 129.056 137.960 85.585 1.00 27.31 200 LYS A C 1
ATOM 1493 O O . LYS A 1 216 ? 128.525 138.594 84.744 1.00 27.11 200 LYS A O 1
ATOM 1499 N N . VAL A 1 217 ? 128.663 137.959 86.840 1.00 21.66 201 VAL A N 1
ATOM 1500 C CA . VAL A 1 217 ? 127.671 138.905 87.330 1.00 24.33 201 VAL A CA 1
ATOM 1501 C C . VAL A 1 217 ? 128.207 139.554 88.598 1.00 23.20 201 VAL A C 1
ATOM 1502 O O . VAL A 1 217 ? 128.891 138.919 89.405 1.00 23.85 201 VAL A O 1
ATOM 1506 N N . THR A 1 218 ? 127.890 140.825 88.762 1.00 24.73 202 THR A N 1
ATOM 1507 C CA . THR A 1 218 ? 128.358 141.577 89.915 1.00 29.89 202 THR A CA 1
ATOM 1508 C C . THR A 1 218 ? 127.224 142.400 90.489 1.00 30.90 202 THR A C 1
ATOM 1509 O O . THR A 1 218 ? 126.287 142.782 89.778 1.00 27.80 202 THR A O 1
ATOM 1513 N N . GLU A 1 219 ? 127.315 142.669 91.783 1.00 26.54 203 GLU A N 1
ATOM 1514 C CA . GLU A 1 219 ? 126.383 143.560 92.459 1.00 28.86 203 GLU A CA 1
ATOM 1515 C C . GLU A 1 219 ? 127.110 144.145 93.655 1.00 31.12 203 GLU A C 1
ATOM 1516 O O . GLU A 1 219 ? 127.501 143.409 94.562 1.00 21.59 203 GLU A O 1
ATOM 1522 N N . GLY A 1 220 ? 127.311 145.458 93.651 1.00 28.80 204 GLY A N 1
ATOM 1523 C CA . GLY A 1 220 ? 128.093 146.088 94.708 1.00 33.62 204 GLY A CA 1
ATOM 1524 C C . GLY A 1 220 ? 129.463 145.441 94.859 1.00 24.85 204 GLY A C 1
ATOM 1525 O O . GLY A 1 220 ? 130.271 145.404 93.916 1.00 26.99 204 GLY A O 1
ATOM 1526 N N . HIS A 1 221 ? 129.715 144.885 96.038 1.00 24.68 205 HIS A N 1
ATOM 1527 C CA . HIS A 1 221 ? 131.010 144.291 96.323 1.00 26.42 205 HIS A CA 1
ATOM 1528 C C . HIS A 1 221 ? 131.024 142.777 96.168 1.00 29.80 205 HIS A C 1
ATOM 1529 O O . HIS A 1 221 ? 131.974 142.123 96.595 1.00 26.34 205 HIS A O 1
ATOM 1536 N N . LEU A 1 222 ? 129.982 142.219 95.546 1.00 21.44 206 LEU A N 1
ATOM 1537 C CA . LEU A 1 222 ? 129.986 140.794 95.246 1.00 22.64 206 LEU A CA 1
ATOM 1538 C C . LEU A 1 222 ? 130.167 140.539 93.751 1.00 21.37 206 LEU A C 1
ATOM 1539 O O . LEU A 1 222 ? 129.672 141.294 92.903 1.00 23.33 206 LEU A O 1
ATOM 1544 N N . SER A 1 223 ? 130.860 139.478 93.441 1.00 24.25 207 SER A N 1
ATOM 1545 C CA . SER A 1 223 ? 130.979 139.017 92.092 1.00 24.76 207 SER A CA 1
ATOM 1546 C C . SER A 1 223 ? 130.855 137.489 92.029 1.00 24.12 207 SER A C 1
ATOM 1547 O O . SER A 1 223 ? 131.118 136.810 92.962 1.00 22.24 207 SER A O 1
ATOM 1550 N N . MET A 1 224 ? 130.442 137.001 90.880 1.00 22.55 208 MET A N 1
ATOM 1551 C CA . MET A 1 224 ? 130.263 135.612 90.676 1.00 21.23 208 MET A CA 1
ATOM 1552 C C . MET A 1 224 ? 130.639 135.271 89.232 1.00 20.13 208 MET A C 1
ATOM 1553 O O . MET A 1 224 ? 130.256 135.897 88.322 1.00 20.02 208 MET A O 1
ATOM 1558 N N . THR A 1 225 ? 131.448 134.271 89.097 1.00 23.40 209 THR A N 1
ATOM 1559 C CA A THR A 1 225 ? 131.830 133.510 87.878 0.67 25.20 209 THR A CA 1
ATOM 1560 C CA B THR A 1 225 ? 131.858 133.527 87.888 0.33 25.24 209 THR A CA 1
ATOM 1561 C C . THR A 1 225 ? 131.805 131.844 87.973 1.00 27.81 209 THR A C 1
ATOM 1562 O O . THR A 1 225 ? 131.623 131.425 89.066 1.00 22.34 209 THR A O 1
ATOM 1569 N N . GLY A 1 226 ? 132.186 131.143 86.951 1.00 22.76 210 GLY A N 1
ATOM 1570 C CA . GLY A 1 226 ? 132.325 129.735 87.045 1.00 24.72 210 GLY A CA 1
ATOM 1571 C C . GLY A 1 226 ? 131.408 129.023 86.087 1.00 26.62 210 GLY A C 1
ATOM 1572 O O . GLY A 1 226 ? 130.474 129.554 85.586 1.00 23.32 210 GLY A O 1
ATOM 1573 N N . GLN A 1 227 ? 131.757 127.790 85.858 1.00 26.78 211 GLN A N 1
ATOM 1574 C CA . GLN A 1 227 ? 130.964 126.857 85.051 1.00 25.50 211 GLN A CA 1
ATOM 1575 C C . GLN A 1 227 ? 129.474 126.825 85.423 1.00 28.50 211 GLN A C 1
ATOM 1576 O O . GLN A 1 227 ? 128.609 126.734 84.542 1.00 24.66 211 GLN A O 1
ATOM 1582 N N . ALA A 1 228 ? 129.168 126.894 86.718 1.00 25.12 212 ALA A N 1
ATOM 1583 C CA . ALA A 1 228 ? 127.789 126.734 87.169 1.00 26.02 212 ALA A CA 1
ATOM 1584 C C . ALA A 1 228 ? 126.987 128.037 87.155 1.00 22.52 212 ALA A C 1
ATOM 1585 O O . ALA A 1 228 ? 125.827 128.075 87.597 1.00 23.05 212 ALA A O 1
ATOM 1587 N N . LEU A 1 229 ? 127.567 129.098 86.635 1.00 20.91 213 LEU A N 1
ATOM 1588 C CA . LEU A 1 229 ? 126.840 130.337 86.480 1.00 22.35 213 LEU A CA 1
ATOM 1589 C C . LEU A 1 229 ? 126.086 130.368 85.154 1.00 23.72 213 LEU A C 1
ATOM 1590 O O . LEU A 1 229 ? 126.680 130.338 84.114 1.00 18.41 213 LEU A O 1
ATOM 1595 N N . PHE A 1 230 ? 124.771 130.412 85.237 1.00 20.39 214 PHE A N 1
ATOM 1596 C CA . PHE A 1 230 ? 123.947 130.305 84.032 1.00 22.81 214 PHE A CA 1
ATOM 1597 C C . PHE A 1 230 ? 123.198 131.597 83.734 1.00 20.63 214 PHE A C 1
ATOM 1598 O O . PHE A 1 230 ? 122.109 131.578 83.168 1.00 22.01 214 PHE A O 1
ATOM 1606 N N . SER A 1 231 ? 123.782 132.727 84.122 1.00 20.10 215 SER A N 1
ATOM 1607 C CA . SER A 1 231 ? 123.224 134.029 83.767 1.00 20.36 215 SER A CA 1
ATOM 1608 C C . SER A 1 231 ? 123.040 134.141 82.240 1.00 19.27 215 SER A C 1
ATOM 1609 O O . SER A 1 231 ? 122.110 134.779 81.751 1.00 20.29 215 SER A O 1
ATOM 1612 N N . GLU A 1 232 ? 123.914 133.492 81.499 1.00 17.97 216 GLU A N 1
ATOM 1613 C CA . GLU A 1 232 ? 123.803 133.401 80.059 1.00 21.42 216 GLU A CA 1
ATOM 1614 C C . GLU A 1 232 ? 124.076 131.971 79.574 1.00 20.48 216 GLU A C 1
ATOM 1615 O O . GLU A 1 232 ? 124.975 131.358 80.001 1.00 23.01 216 GLU A O 1
ATOM 1621 N N . VAL A 1 233 ? 123.225 131.487 78.703 1.00 18.83 217 VAL A N 1
ATOM 1622 C CA . VAL A 1 233 ? 123.308 130.151 78.190 1.00 19.01 217 VAL A CA 1
ATOM 1623 C C . VAL A 1 233 ? 123.163 130.137 76.685 1.00 16.21 217 VAL A C 1
ATOM 1624 O O . VAL A 1 233 ? 122.302 130.735 76.171 1.00 19.40 217 VAL A O 1
ATOM 1628 N N . HIS A 1 234 ? 124.028 129.404 76.022 1.00 17.55 218 HIS A N 1
ATOM 1629 C CA . HIS A 1 234 ? 123.942 129.259 74.592 1.00 20.40 218 HIS A CA 1
ATOM 1630 C C . HIS A 1 234 ? 123.469 127.872 74.241 1.00 21.10 218 HIS A C 1
ATOM 1631 O O . HIS A 1 234 ? 124.190 126.944 74.387 1.00 20.09 218 HIS A O 1
ATOM 1638 N N . VAL A 1 235 ? 122.230 127.784 73.810 1.00 19.62 219 VAL A N 1
ATOM 1639 C CA . VAL A 1 235 ? 121.594 126.511 73.484 1.00 18.74 219 VAL A CA 1
ATOM 1640 C C . VAL A 1 235 ? 121.919 126.131 72.029 1.00 22.36 219 VAL A C 1
ATOM 1641 O O . VAL A 1 235 ? 121.802 126.963 71.123 1.00 20.45 219 VAL A O 1
ATOM 1645 N N . GLU A 1 236 ? 122.341 124.889 71.812 1.00 18.63 220 GLU A N 1
ATOM 1646 C CA . GLU A 1 236 ? 122.859 124.486 70.495 1.00 18.64 220 GLU A CA 1
ATOM 1647 C C . GLU A 1 236 ? 121.744 124.241 69.487 1.00 24.64 220 GLU A C 1
ATOM 1648 O O . GLU A 1 236 ? 120.662 123.835 69.855 1.00 21.15 220 GLU A O 1
ATOM 1654 N N . PRO A 1 237 ? 122.021 124.500 68.197 1.00 22.73 221 PRO A N 1
ATOM 1655 C CA . PRO A 1 237 ? 121.036 124.299 67.123 1.00 22.35 221 PRO A CA 1
ATOM 1656 C C . PRO A 1 237 ? 120.447 122.897 67.188 1.00 21.57 221 PRO A C 1
ATOM 1657 O O . PRO A 1 237 ? 121.163 121.953 67.518 1.00 23.59 221 PRO A O 1
ATOM 1661 N N . GLY A 1 238 ? 119.156 122.768 66.918 1.00 20.46 222 GLY A N 1
ATOM 1662 C CA . GLY A 1 238 ? 118.501 121.469 66.918 1.00 24.93 222 GLY A CA 1
ATOM 1663 C C . GLY A 1 238 ? 117.898 121.041 68.248 1.00 25.10 222 GLY A C 1
ATOM 1664 O O . GLY A 1 238 ? 117.094 120.120 68.286 1.00 22.67 222 GLY A O 1
ATOM 1665 N N . THR A 1 239 ? 118.293 121.689 69.343 1.00 24.22 223 THR A N 1
ATOM 1666 C CA . THR A 1 239 ? 117.712 121.392 70.649 1.00 19.49 223 THR A CA 1
ATOM 1667 C C . THR A 1 239 ? 116.207 121.559 70.585 1.00 19.03 223 THR A C 1
ATOM 1668 O O . THR A 1 239 ? 115.715 122.567 70.076 1.00 21.80 223 THR A O 1
ATOM 1672 N N . VAL A 1 240 ? 115.469 120.594 71.111 1.00 18.27 224 VAL A N 1
ATOM 1673 C CA . VAL A 1 240 ? 114.019 120.755 71.148 1.00 22.55 224 VAL A CA 1
ATOM 1674 C C . VAL A 1 240 ? 113.515 120.944 72.590 1.00 22.21 224 VAL A C 1
ATOM 1675 O O . VAL A 1 240 ? 113.997 120.295 73.519 1.00 20.30 224 VAL A O 1
ATOM 1679 N N . PHE A 1 241 ? 112.562 121.863 72.758 1.00 19.02 225 PHE A N 1
ATOM 1680 C CA . PHE A 1 241 ? 111.885 122.112 74.031 1.00 18.26 225 PHE A CA 1
ATOM 1681 C C . PHE A 1 241 ? 110.439 121.653 73.966 1.00 17.70 225 PHE A C 1
ATOM 1682 O O . PHE A 1 241 ? 109.748 121.926 72.984 1.00 22.63 225 PHE A O 1
ATOM 1690 N N . ILE A 1 242 ? 109.961 121.047 75.020 1.00 20.03 226 ILE A N 1
ATOM 1691 C CA . ILE A 1 242 ? 108.578 120.671 75.096 1.00 23.47 226 ILE A CA 1
ATOM 1692 C C . ILE A 1 242 ? 107.785 121.692 75.894 1.00 21.33 226 ILE A C 1
ATOM 1693 O O . ILE A 1 242 ? 108.125 121.988 76.991 1.00 19.74 226 ILE A O 1
ATOM 1698 N N . GLY A 1 243 ? 106.733 122.206 75.287 1.00 20.68 227 GLY A N 1
ATOM 1699 C CA . GLY A 1 243 ? 105.935 123.256 75.896 1.00 22.07 227 GLY A CA 1
ATOM 1700 C C . GLY A 1 243 ? 104.486 122.860 76.089 1.00 24.54 227 GLY A C 1
ATOM 1701 O O . GLY A 1 243 ? 103.974 121.965 75.412 1.00 22.22 227 GLY A O 1
ATOM 1702 N N . ARG A 1 244 ? 103.832 123.516 77.040 1.00 20.65 228 ARG A N 1
ATOM 1703 C CA . ARG A 1 244 ? 102.405 123.318 77.276 1.00 19.72 228 ARG A CA 1
ATOM 1704 C C . ARG A 1 244 ? 101.799 124.641 77.734 1.00 24.79 228 ARG A C 1
ATOM 1705 O O . ARG A 1 244 ? 102.421 125.387 78.504 1.00 21.82 228 ARG A O 1
ATOM 1713 N N . ALA A 1 245 ? 100.590 124.926 77.259 1.00 22.30 229 ALA A N 1
ATOM 1714 C CA . ALA A 1 245 ? 99.840 126.083 77.731 1.00 22.77 229 ALA A CA 1
ATOM 1715 C C . ALA A 1 245 ? 98.408 125.689 78.053 1.00 24.95 229 ALA A C 1
ATOM 1716 O O . ALA A 1 245 ? 97.870 124.733 77.483 1.00 26.70 229 ALA A O 1
ATOM 1718 N N . GLU A 1 246 ? 97.812 126.398 79.008 1.00 19.22 230 GLU A N 1
ATOM 1719 C CA . GLU A 1 246 ? 96.389 126.240 79.296 1.00 22.24 230 GLU A CA 1
ATOM 1720 C C . GLU A 1 246 ? 95.635 127.495 78.849 1.00 20.16 230 GLU A C 1
ATOM 1721 O O . GLU A 1 246 ? 96.004 128.618 79.205 1.00 23.90 230 GLU A O 1
ATOM 1727 N N . LEU A 1 247 ? 94.609 127.289 78.030 1.00 22.95 231 LEU A N 1
ATOM 1728 C CA . LEU A 1 247 ? 93.832 128.375 77.434 1.00 20.65 231 LEU A CA 1
ATOM 1729 C C . LEU A 1 247 ? 92.434 128.324 78.035 1.00 23.52 231 LEU A C 1
ATOM 1730 O O . LEU A 1 247 ? 91.752 127.315 77.912 1.00 25.83 231 LEU A O 1
ATOM 1735 N N . VAL A 1 248 ? 92.029 129.388 78.722 1.00 25.75 232 VAL A N 1
ATOM 1736 C CA . VAL A 1 248 ? 90.744 129.379 79.424 1.00 24.66 232 VAL A CA 1
ATOM 1737 C C . VAL A 1 248 ? 89.855 130.551 79.004 1.00 28.18 232 VAL A C 1
ATOM 1738 O O . VAL A 1 248 ? 90.347 131.644 78.723 1.00 22.72 232 VAL A O 1
ATOM 1742 N N . ASP A 1 249 ? 88.549 130.301 78.949 1.00 25.30 233 ASP A N 1
ATOM 1743 C CA . ASP A 1 249 ? 87.545 131.336 78.691 1.00 24.90 233 ASP A CA 1
ATOM 1744 C C . ASP A 1 249 ? 87.793 132.123 77.412 1.00 26.43 233 ASP A C 1
ATOM 1745 O O . ASP A 1 249 ? 87.489 133.315 77.335 1.00 27.21 233 ASP A O 1
ATOM 1750 N N . LEU A 1 250 ? 88.342 131.450 76.403 1.00 25.14 234 LEU A N 1
ATOM 1751 C CA . LEU A 1 250 ? 88.539 132.067 75.104 1.00 22.43 234 LEU A CA 1
ATOM 1752 C C . LEU A 1 250 ? 87.355 131.808 74.185 1.00 22.67 234 LEU A C 1
ATOM 1753 O O . LEU A 1 250 ? 86.681 130.784 74.296 1.00 25.11 234 LEU A O 1
ATOM 1758 N N . THR A 1 251 ? 87.120 132.749 73.281 1.00 24.72 235 THR A N 1
ATOM 1759 C CA . THR A 1 251 ? 86.248 132.518 72.128 1.00 31.46 235 THR A CA 1
ATOM 1760 C C . THR A 1 251 ? 87.011 131.784 71.030 1.00 32.79 235 THR A C 1
ATOM 1761 O O . THR A 1 251 ? 88.234 131.682 71.088 1.00 27.94 235 THR A O 1
ATOM 1765 N N . GLU A 1 252 ? 86.298 131.333 70.019 1.00 28.66 236 GLU A N 1
ATOM 1766 C CA . GLU A 1 252 ? 86.878 130.689 68.881 1.00 26.92 236 GLU A CA 1
ATOM 1767 C C . GLU A 1 252 ? 87.989 131.476 68.221 1.00 26.79 236 GLU A C 1
ATOM 1768 O O . GLU A 1 252 ? 89.051 130.963 68.082 1.00 30.99 236 GLU A O 1
ATOM 1774 N N . PRO A 1 253 ? 87.776 132.714 67.832 1.00 27.99 237 PRO A N 1
ATOM 1775 C CA . PRO A 1 253 ? 88.892 133.401 67.173 1.00 23.85 237 PRO A CA 1
ATOM 1776 C C . PRO A 1 253 ? 90.071 133.730 68.094 1.00 32.67 237 PRO A C 1
ATOM 1777 O O . PRO A 1 253 ? 91.207 133.864 67.625 1.00 24.40 237 PRO A O 1
ATOM 1781 N N . GLU A 1 254 ? 89.804 133.887 69.383 1.00 27.98 238 GLU A N 1
ATOM 1782 C CA . GLU A 1 254 ? 90.883 134.123 70.335 1.00 24.02 238 GLU A CA 1
ATOM 1783 C C . GLU A 1 254 ? 91.765 1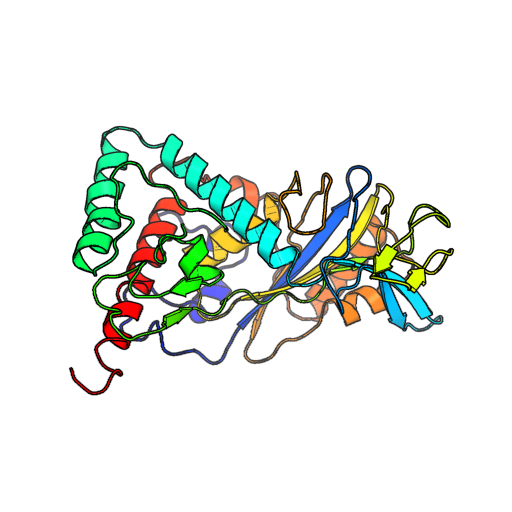32.870 70.433 1.00 23.20 238 GLU A C 1
ATOM 1784 O O . GLU A 1 254 ? 93.002 132.954 70.385 1.00 25.32 238 GLU A O 1
ATOM 1790 N N . LEU A 1 255 ? 91.118 131.719 70.545 1.00 20.95 239 LEU A N 1
ATOM 1791 C CA . LEU A 1 255 ? 91.821 130.449 70.579 1.00 27.63 239 LEU 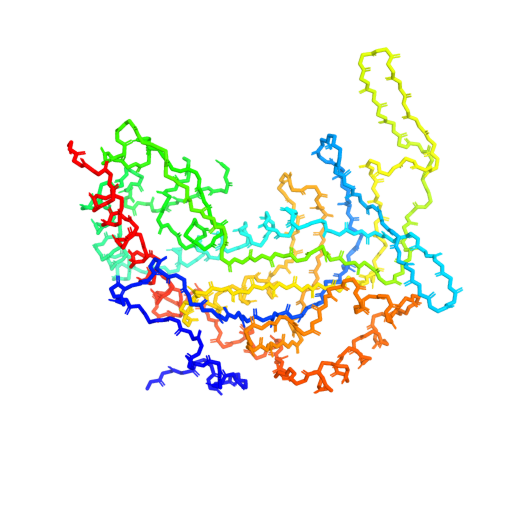A CA 1
ATOM 1792 C C . LEU A 1 255 ? 92.655 130.217 69.324 1.00 33.11 239 LEU A C 1
ATOM 1793 O O . LEU A 1 255 ? 93.839 129.892 69.406 1.00 24.75 239 LEU A O 1
ATOM 1798 N N . VAL A 1 256 ? 92.030 130.368 68.162 1.00 28.66 240 VAL A N 1
ATOM 1799 C CA . VAL A 1 256 ? 92.731 130.106 66.913 1.00 26.22 240 VAL A CA 1
ATOM 1800 C C . VAL A 1 256 ? 93.868 131.087 66.708 1.00 26.39 240 VAL A C 1
ATOM 1801 O O . VAL A 1 256 ? 94.964 130.688 66.301 1.00 24.45 240 VAL A O 1
ATOM 1805 N N . ALA A 1 257 ? 93.632 132.365 67.006 1.00 23.77 241 ALA A N 1
ATOM 1806 C CA . ALA A 1 257 ? 94.696 133.361 66.878 1.00 22.71 241 ALA A CA 1
ATOM 1807 C C . ALA A 1 257 ? 95.845 133.088 67.858 1.00 21.75 241 ALA A C 1
ATOM 1808 O O . ALA A 1 257 ? 97.005 133.379 67.559 1.00 20.00 241 ALA A O 1
ATOM 1810 N N . THR A 1 258 ? 95.520 132.541 69.026 1.00 23.30 242 THR A N 1
ATOM 1811 C CA . THR A 1 258 ? 96.565 132.237 70.000 1.00 23.84 242 THR A CA 1
ATOM 1812 C C . THR A 1 258 ? 97.419 131.078 69.474 1.00 19.74 242 THR A C 1
ATOM 1813 O O . THR A 1 258 ? 98.646 131.167 69.458 1.00 20.79 242 THR A O 1
ATOM 1817 N N . LEU A 1 259 ? 96.762 130.014 69.009 1.00 24.02 243 LEU A N 1
ATOM 1818 C CA . LEU A 1 259 ? 97.476 128.888 68.394 1.00 31.50 243 LEU A CA 1
ATOM 1819 C C . LEU A 1 259 ? 98.361 129.370 67.251 1.00 29.01 243 LEU A C 1
ATOM 1820 O O . LEU A 1 259 ? 99.512 128.969 67.122 1.00 24.35 243 LEU A O 1
ATOM 1825 N N . TYR A 1 260 ? 97.822 130.264 66.438 1.00 26.73 244 TYR A N 1
ATOM 1826 C CA . TYR A 1 260 ? 98.528 130.782 65.269 1.00 28.43 244 TYR A CA 1
ATOM 1827 C C . TYR A 1 260 ? 99.701 131.688 65.634 1.00 30.00 244 TYR A C 1
ATOM 1828 O O . TYR A 1 260 ? 100.728 131.694 64.954 1.00 24.19 244 TYR A O 1
ATOM 1837 N N . SER A 1 261 ? 99.559 132.464 66.705 1.00 24.59 245 SER A N 1
ATOM 1838 C CA . SER A 1 261 ? 100.663 133.309 67.141 1.00 20.95 245 SER A CA 1
ATOM 1839 C C . SER A 1 261 ? 101.839 132.436 67.583 1.00 22.07 245 SER A C 1
ATOM 1840 O O . SER A 1 261 ? 102.996 132.745 67.303 1.00 24.76 245 SER A O 1
ATOM 1843 N N . LEU A 1 262 ? 101.523 131.357 68.286 1.00 23.03 246 LEU A N 1
ATOM 1844 C CA . LEU A 1 262 ? 102.522 130.382 68.721 1.00 24.28 246 LEU A CA 1
ATOM 1845 C C . LEU A 1 262 ? 103.221 129.745 67.518 1.00 27.79 246 LEU A C 1
ATOM 1846 O O . LEU A 1 262 ? 104.445 129.699 67.439 1.00 23.51 246 LEU A O 1
ATOM 1851 N N . ALA A 1 263 ? 102.413 129.263 66.581 1.00 24.08 247 ALA A N 1
ATOM 1852 C CA . ALA A 1 263 ? 102.892 128.538 65.408 1.00 31.49 247 ALA A CA 1
ATOM 1853 C C . ALA A 1 263 ? 103.747 129.401 64.493 1.00 29.13 247 ALA A C 1
ATOM 1854 O O . ALA A 1 263 ? 104.547 128.880 63.711 1.00 28.80 247 ALA A O 1
ATOM 1856 N N . THR A 1 264 ? 103.594 130.719 64.588 1.00 27.55 248 THR A N 1
ATOM 1857 C CA . THR A 1 264 ? 104.336 131.610 63.705 1.00 23.44 248 THR A CA 1
ATOM 1858 C C . THR A 1 264 ? 105.530 132.277 64.355 1.00 24.14 248 THR A C 1
ATOM 1859 O O . THR A 1 264 ? 106.191 133.108 63.732 1.00 25.29 248 THR A O 1
ATOM 1863 N N . LEU A 1 265 ? 105.810 131.917 65.603 1.00 23.92 249 LEU A N 1
ATOM 1864 C CA . LEU A 1 265 ? 107.050 132.329 66.247 1.00 24.39 249 LEU A CA 1
ATOM 1865 C C . LEU A 1 265 ? 108.268 131.877 65.440 1.00 23.42 249 LEU A C 1
ATOM 1866 O O . LEU A 1 265 ? 108.397 130.700 65.103 1.00 27.61 249 LEU A O 1
ATOM 1871 N N . ARG A 1 266 ? 109.158 132.811 65.157 1.00 24.29 250 ARG A N 1
ATOM 1872 C CA . ARG A 1 266 ? 110.399 132.481 64.481 1.00 26.70 250 ARG A CA 1
ATOM 1873 C C . ARG A 1 266 ? 111.560 133.274 65.076 1.00 30.76 250 ARG A C 1
ATOM 1874 O O . ARG A 1 266 ? 112.394 132.709 65.799 1.00 31.89 250 ARG A O 1
ATOM 1882 N N . GLU A 1 267 ? 111.620 134.576 64.803 1.00 24.57 251 GLU A N 1
ATOM 1883 C CA . GLU A 1 267 ? 112.706 135.393 65.345 1.00 27.98 251 GLU A CA 1
ATOM 1884 C C . GLU A 1 267 ? 112.353 135.892 66.737 1.00 36.34 251 GLU A C 1
ATOM 1885 O O . GLU A 1 267 ? 111.426 136.677 66.898 1.00 33.79 251 GLU A O 1
ATOM 1891 N N . LEU A 1 268 ? 113.090 135.425 67.740 1.00 29.50 252 LEU A N 1
ATOM 1892 C CA . LEU A 1 268 ? 112.822 135.783 69.132 1.00 32.13 252 LEU A CA 1
ATOM 1893 C C . LEU A 1 268 ? 113.814 136.831 69.581 1.00 32.20 252 LEU A C 1
ATOM 1894 O O . LEU A 1 268 ? 115.013 136.725 69.302 1.00 33.56 252 LEU A O 1
ATOM 1899 N N . GLY A 1 269 ? 113.318 137.842 70.283 1.00 35.17 253 GLY A N 1
ATOM 1900 C CA . GLY A 1 269 ? 114.177 138.890 70.801 1.00 39.13 253 GLY A CA 1
ATOM 1901 C C . GLY A 1 269 ? 113.406 139.825 71.710 1.00 49.37 253 GLY A C 1
ATOM 1902 O O . GLY A 1 269 ? 112.620 139.387 72.550 1.00 41.69 253 GLY A O 1
ATOM 1903 N N . GLY A 1 270 ? 113.614 141.121 71.525 1.00 46.64 254 GLY A N 1
ATOM 1904 C CA . GLY A 1 270 ? 113.012 142.104 72.400 1.00 48.13 254 GLY A CA 1
ATOM 1905 C C . GLY A 1 270 ? 113.753 142.096 73.717 1.00 43.50 254 GLY A C 1
ATOM 1906 O O . GLY A 1 270 ? 114.971 141.955 73.748 1.00 52.08 254 GLY A O 1
ATOM 1907 N N . ARG A 1 271 ? 113.022 142.226 74.812 1.00 48.32 255 ARG A N 1
ATOM 1908 C CA . ARG A 1 271 ? 113.662 142.290 76.116 1.00 59.39 255 ARG A CA 1
ATOM 1909 C C . ARG A 1 271 ? 113.387 141.046 76.945 1.00 50.16 255 ARG A C 1
ATOM 1910 O O . ARG A 1 271 ? 113.528 141.076 78.163 1.00 60.12 255 ARG A O 1
ATOM 1918 N N . SER A 1 272 ? 113.016 139.947 76.294 1.00 45.83 256 SER A N 1
ATOM 1919 C CA . SER A 1 272 ? 112.416 138.828 77.021 1.00 45.02 256 SER A CA 1
ATOM 1920 C C . SER A 1 272 ? 113.396 137.783 77.536 1.00 33.21 256 SER A C 1
ATOM 1921 O O . SER A 1 272 ? 112.968 136.806 78.135 1.00 37.67 256 SER A O 1
ATOM 1924 N N . GLY A 1 273 ? 114.668 137.968 77.297 1.00 30.26 257 GLY A N 1
ATOM 1925 C CA . GLY A 1 273 ? 115.656 137.043 77.780 1.00 34.63 257 GLY A CA 1
ATOM 1926 C C . GLY A 1 273 ? 115.830 135.757 76.980 1.00 28.53 257 GLY A C 1
ATOM 1927 O O . GLY A 1 273 ? 116.410 134.813 77.424 1.00 23.49 257 GLY A O 1
ATOM 1928 N N . ILE A 1 274 ? 115.306 135.766 75.779 1.00 24.15 258 ILE A N 1
ATOM 1929 C CA . ILE A 1 274 ? 115.549 134.717 74.849 1.00 21.18 258 ILE A CA 1
ATOM 1930 C C . ILE A 1 274 ? 115.748 135.322 73.470 1.00 25.99 258 ILE A C 1
ATOM 1931 O O . ILE A 1 274 ? 114.972 136.045 72.992 1.00 26.53 258 ILE A O 1
ATOM 1936 N N . TYR A 1 275 ? 116.842 135.001 72.869 1.00 21.88 259 TYR A N 1
ATOM 1937 C CA A TYR A 1 275 ? 117.221 135.526 71.512 0.59 24.74 259 TYR A CA 1
ATOM 1938 C CA B TYR A 1 275 ? 117.220 135.525 71.508 0.41 24.79 259 TYR A CA 1
ATOM 1939 C C . TYR A 1 275 ? 117.842 134.572 70.403 1.00 28.67 259 TYR A C 1
ATOM 1940 O O . TYR A 1 275 ? 118.462 133.643 70.789 1.00 25.74 259 TYR A O 1
ATOM 1957 N N . GLY A 1 276 ? 117.117 134.532 69.302 1.00 25.42 260 GLY A N 1
ATOM 1958 C CA . GLY A 1 276 ? 117.511 133.615 68.243 1.00 23.23 260 GLY A CA 1
ATOM 1959 C C . GLY A 1 276 ? 116.326 133.195 67.402 1.00 27.24 260 GLY A C 1
ATOM 1960 O O . GLY A 1 276 ? 115.231 133.741 67.548 1.00 24.54 260 GLY A O 1
ATOM 1961 N N . THR A 1 277 ? 116.541 132.216 66.529 1.00 21.45 261 THR A N 1
ATOM 1962 C CA . THR A 1 277 ? 115.485 131.743 65.642 1.00 21.96 261 THR A CA 1
ATOM 1963 C C . THR A 1 277 ? 114.956 130.380 66.057 1.00 22.31 261 THR A C 1
ATOM 1964 O O . THR A 1 277 ? 115.724 129.449 66.297 1.00 23.74 261 THR A O 1
ATOM 1968 N N . VAL A 1 278 ? 113.636 130.253 66.139 1.00 20.73 262 VAL A N 1
ATOM 1969 C CA . VAL A 1 278 ? 113.039 128.975 66.464 1.00 19.91 262 VAL A CA 1
ATOM 1970 C C . VAL A 1 278 ? 112.041 128.562 65.401 1.00 31.42 262 VAL A C 1
ATOM 1971 O O . VAL A 1 278 ? 111.655 129.360 64.549 1.00 26.39 262 VAL A O 1
ATOM 1975 N N . ARG A 1 279 ? 111.647 127.300 65.471 1.00 23.94 263 ARG A N 1
ATOM 1976 C CA . ARG A 1 279 ? 110.468 126.805 64.791 1.00 28.54 263 ARG A CA 1
ATOM 1977 C C . ARG A 1 279 ? 109.576 126.144 65.833 1.00 23.54 263 ARG A C 1
ATOM 1978 O O . ARG A 1 279 ? 110.014 125.295 66.620 1.00 21.56 263 ARG A O 1
ATOM 1986 N N . VAL A 1 280 ? 108.320 126.564 65.856 1.00 26.05 264 VAL A N 1
ATOM 1987 C CA . VAL A 1 280 ? 107.366 126.053 66.817 1.00 20.21 264 VAL A CA 1
ATOM 1988 C C . VAL A 1 280 ? 106.353 125.205 66.098 1.00 26.12 264 VAL A C 1
ATOM 1989 O O . VAL A 1 280 ? 105.881 125.583 65.026 1.00 35.03 264 VAL A O 1
ATOM 1993 N N . GLU A 1 281 ? 106.019 124.058 66.667 1.00 26.67 265 GLU A N 1
ATOM 1994 C CA A GLU A 1 281 ? 104.969 123.210 66.109 0.62 33.96 265 GLU A CA 1
ATOM 1995 C CA B GLU A 1 281 ? 104.967 123.220 66.102 0.38 33.85 265 GLU A CA 1
ATOM 1996 C C . GLU A 1 281 ? 103.935 122.854 67.158 1.00 26.60 265 GLU A C 1
ATOM 1997 O O . GLU A 1 281 ? 104.283 122.352 68.226 1.00 26.71 265 GLU A O 1
ATOM 2008 N N . ILE A 1 282 ? 102.661 123.098 66.851 1.00 26.98 266 ILE A N 1
ATOM 2009 C CA . ILE A 1 282 ? 101.578 122.645 67.726 1.00 23.67 266 ILE A CA 1
ATOM 2010 C C . ILE A 1 282 ? 101.360 121.155 67.464 1.00 29.07 266 ILE A C 1
ATOM 2011 O O . ILE A 1 282 ? 101.213 120.747 66.309 1.00 31.06 266 ILE A O 1
ATOM 2016 N N . LEU A 1 283 ? 101.328 120.352 68.506 1.00 23.50 267 LEU A N 1
ATOM 2017 C CA . LEU A 1 283 ? 101.115 118.937 68.360 1.00 29.54 267 LEU A CA 1
ATOM 2018 C C . LEU A 1 283 ? 99.717 118.462 68.702 1.00 35.57 267 LEU A C 1
ATOM 2019 O O . LEU A 1 283 ? 99.257 117.492 68.177 1.00 29.71 267 LEU A O 1
ATOM 2024 N N . GLY A 1 284 ? 99.059 119.138 69.610 1.00 27.53 268 GLY A N 1
ATOM 2025 C CA . GLY A 1 284 ? 97.769 118.640 70.052 1.00 28.88 268 GLY A CA 1
ATOM 2026 C C . GLY A 1 284 ? 97.065 119.510 71.064 1.00 40.13 268 GLY A C 1
ATOM 2027 O O . GLY A 1 284 ? 97.701 120.293 71.781 1.00 27.59 268 GLY A O 1
ATOM 2028 N N . VAL A 1 285 ? 95.744 119.376 71.113 1.00 31.36 269 VAL A N 1
ATOM 2029 C CA . VAL A 1 285 ? 94.932 120.076 72.106 1.00 29.58 269 VAL A CA 1
ATOM 2030 C C . VAL A 1 285 ? 93.991 119.113 72.825 1.00 30.51 269 VAL A C 1
ATOM 2031 O O . VAL A 1 285 ? 93.670 118.044 72.317 1.00 29.87 269 VAL A O 1
ATOM 2035 N N . LYS A 1 286 ? 93.561 119.495 74.020 1.00 26.39 270 LYS A N 1
ATOM 2036 C CA . LYS A 1 286 ? 92.585 118.720 74.766 1.00 30.69 270 LYS A CA 1
ATOM 2037 C C . LYS A 1 286 ? 91.792 119.626 75.700 1.00 37.14 270 LYS A C 1
ATOM 2038 O O . LYS A 1 286 ? 92.370 120.396 76.467 1.00 31.69 270 LYS A O 1
ATOM 2044 N N . ALA A 1 287 ? 90.469 119.528 75.634 1.00 31.91 271 ALA A N 1
ATOM 2045 C CA . ALA A 1 287 ? 89.603 120.271 76.543 1.00 34.69 271 ALA A CA 1
ATOM 2046 C C . ALA A 1 287 ? 89.279 119.422 77.770 1.00 34.01 271 ALA A C 1
ATOM 2047 O O . ALA A 1 287 ? 89.125 118.206 77.671 1.00 40.00 271 ALA A O 1
ATOM 2049 N N . GLY A 1 288 ? 89.183 120.053 78.931 1.00 35.94 272 GLY A N 1
ATOM 2050 C CA . GLY A 1 288 ? 88.872 119.321 80.143 1.00 37.51 272 GLY A CA 1
ATOM 2051 C C . GLY A 1 288 ? 88.714 120.205 81.358 1.00 36.54 272 GLY A C 1
ATOM 2052 O O . GLY A 1 288 ? 89.110 121.373 81.350 1.00 36.55 272 GLY A O 1
ATOM 2053 N N . LYS A 1 289 ? 88.120 119.646 82.405 1.00 37.30 273 LYS A N 1
ATOM 2054 C CA . LYS A 1 289 ? 87.985 120.350 83.662 1.00 42.28 273 LYS A CA 1
ATOM 2055 C C . LYS A 1 289 ? 89.340 120.436 84.334 1.00 40.85 273 LYS A C 1
ATOM 2056 O O . LYS A 1 289 ? 89.701 121.473 84.889 1.00 39.17 273 LYS A O 1
ATOM 2062 N N . TYR A 1 290 ? 90.090 119.341 84.272 1.00 41.45 274 TYR A N 1
ATOM 2063 C CA . TYR A 1 290 ? 91.433 119.300 84.840 1.00 40.48 274 TYR A CA 1
ATOM 2064 C C . TYR A 1 290 ? 92.482 118.966 83.780 1.00 37.12 274 TYR A C 1
ATOM 2065 O O . TYR A 1 290 ? 92.195 118.283 82.796 1.00 48.61 274 TYR A O 1
ATOM 2074 N N . ALA A 1 291 ? 93.696 119.459 83.989 1.00 34.30 275 ALA A N 1
ATOM 2075 C CA . ALA A 1 291 ? 94.798 119.207 83.068 1.00 33.15 275 ALA A CA 1
ATOM 2076 C C . ALA A 1 291 ? 95.172 117.731 83.084 1.00 35.13 275 ALA A C 1
ATOM 2077 O O . ALA A 1 291 ? 95.067 117.071 84.112 1.00 37.63 275 ALA A O 1
ATOM 2079 N N . SER A 1 292 ? 95.613 117.213 81.947 1.00 33.80 276 SER A N 1
ATOM 2080 C CA . SER A 1 292 ? 95.955 115.805 81.870 1.00 33.42 276 SER A CA 1
ATOM 2081 C C . SER A 1 292 ? 97.468 115.578 81.916 1.00 36.56 276 SER A C 1
ATOM 2082 O O . SER A 1 292 ? 97.919 114.456 82.140 1.00 31.92 276 SER A O 1
ATOM 2085 N N . THR A 1 293 ? 98.253 116.636 81.729 1.00 27.56 277 THR A N 1
ATOM 2086 C CA . THR A 1 293 ? 99.713 116.476 81.695 1.00 26.69 277 THR A CA 1
ATOM 2087 C C . THR A 1 293 ? 100.429 117.797 82.001 1.00 37.34 277 THR A C 1
ATOM 2088 O O . THR A 1 293 ? 99.776 118.798 82.288 1.00 26.06 277 THR A O 1
ATOM 2092 N N . THR A 1 294 ? 101.762 117.788 81.994 1.00 28.87 278 THR A N 1
ATOM 2093 C CA . THR A 1 294 ? 102.546 119.014 82.194 1.00 22.93 278 THR A CA 1
ATOM 2094 C C . THR A 1 294 ? 103.765 118.950 81.298 1.00 29.37 278 THR A C 1
ATOM 2095 O O . THR A 1 294 ? 104.235 117.857 80.973 1.00 24.75 278 THR A O 1
ATOM 2099 N N . ALA A 1 295 ? 104.306 120.089 80.926 1.00 18.97 279 ALA A N 1
ATOM 2100 C CA . ALA A 1 295 ? 105.485 120.107 80.109 1.00 23.49 279 ALA A CA 1
ATOM 2101 C C . ALA A 1 295 ? 106.638 119.362 80.788 1.00 22.98 279 ALA A C 1
ATOM 2102 O O . ALA A 1 295 ? 107.340 118.635 80.167 1.00 24.70 279 ALA A O 1
ATOM 2104 N N . TYR A 1 296 ? 106.791 119.575 82.073 1.00 20.99 280 TYR A N 1
ATOM 2105 C CA . TYR A 1 296 ? 107.800 118.882 82.839 1.00 20.52 280 TYR A CA 1
ATOM 2106 C C . TYR A 1 296 ? 107.717 117.365 82.715 1.00 23.63 280 TYR A C 1
ATOM 2107 O O . TYR A 1 296 ? 108.676 116.739 82.457 1.00 19.96 280 TYR A O 1
ATOM 2116 N N . ASP A 1 297 ? 106.543 116.807 82.943 1.00 23.47 281 ASP A N 1
ATOM 2117 C CA . ASP A 1 297 ? 106.387 115.373 82.897 1.00 25.91 281 ASP A CA 1
ATOM 2118 C C . ASP A 1 297 ? 106.696 114.834 81.515 1.00 26.68 281 ASP A C 1
ATOM 2119 O O . ASP A 1 297 ? 107.294 113.825 81.376 1.00 25.85 281 ASP A O 1
ATOM 2124 N N . LEU A 1 298 ? 106.281 115.556 80.498 1.00 22.28 282 LEU A N 1
ATOM 2125 C CA . LEU A 1 298 ? 106.511 115.129 79.146 1.00 21.37 282 LEU A CA 1
ATOM 2126 C C . LEU A 1 298 ? 107.993 115.122 78.816 1.00 23.77 282 LEU A C 1
ATOM 2127 O O . LEU A 1 298 ? 108.492 114.217 78.232 1.00 25.85 282 LEU A O 1
ATOM 2132 N N . ALA A 1 299 ? 108.678 116.158 79.224 1.00 22.81 283 ALA A N 1
ATOM 2133 C CA . ALA A 1 299 ? 110.091 116.256 79.001 1.00 21.60 283 ALA A CA 1
ATOM 2134 C C . ALA A 1 299 ? 110.844 115.170 79.760 1.00 22.68 283 ALA A C 1
ATOM 2135 O O . ALA A 1 299 ? 111.720 114.585 79.243 1.00 23.19 283 ALA A O 1
ATOM 2137 N N . ALA A 1 300 ? 110.459 114.933 80.990 1.00 21.99 284 ALA A N 1
ATOM 2138 C CA . ALA A 1 300 ? 111.101 113.921 81.803 1.00 25.11 284 ALA A CA 1
ATOM 2139 C C . ALA A 1 300 ? 110.977 112.547 81.173 1.00 31.68 284 ALA A C 1
ATOM 2140 O O . ALA A 1 300 ? 111.889 111.791 81.184 1.00 28.44 284 ALA A O 1
ATOM 2142 N N . GLU A 1 301 ? 109.830 112.282 80.594 1.00 27.85 285 GLU A N 1
ATOM 2143 C CA . GLU A 1 301 ? 109.564 111.085 79.825 1.00 35.83 285 GLU A CA 1
ATOM 2144 C C . GLU A 1 301 ? 110.476 110.926 78.643 1.00 33.76 285 GLU A C 1
ATOM 2145 O O . GLU A 1 301 ? 110.613 109.869 78.137 1.00 28.87 285 GLU A O 1
ATOM 2151 N N . ASN A 1 302 ? 111.004 112.037 78.170 1.00 24.78 286 ASN A N 1
ATOM 2152 C CA . ASN A 1 302 ? 111.789 112.085 76.962 1.00 25.19 286 ASN A CA 1
ATOM 2153 C C . ASN A 1 302 ? 113.244 112.536 77.173 1.00 25.58 286 ASN A C 1
ATOM 2154 O O . ASN A 1 302 ? 113.919 112.832 76.253 1.00 22.76 286 ASN A O 1
ATOM 2159 N N . ALA A 1 303 ? 113.678 112.531 78.412 1.00 23.61 287 ALA A N 1
ATOM 2160 C CA . ALA A 1 303 ? 115.016 112.915 78.773 1.00 24.37 287 ALA A CA 1
ATOM 2161 C C . ALA A 1 303 ? 116.086 112.237 77.939 1.00 29.84 287 ALA A C 1
ATOM 2162 O O . ALA A 1 303 ? 116.114 111.063 77.821 1.00 27.17 287 ALA A O 1
ATOM 2164 N N . GLY A 1 304 ? 116.975 113.024 77.398 1.00 25.37 288 GLY A N 1
ATOM 2165 C CA . GLY A 1 304 ? 118.107 112.498 76.654 1.00 23.42 288 GLY A CA 1
ATOM 2166 C C . GLY A 1 304 ? 117.834 112.262 75.176 1.00 25.83 288 GLY A C 1
ATOM 2167 O O . GLY A 1 304 ? 118.756 111.960 74.409 1.00 25.98 288 GLY A O 1
ATOM 2168 N N . LYS A 1 305 ? 116.591 112.409 74.760 1.00 20.92 289 LYS A N 1
ATOM 2169 C CA . LYS A 1 305 ? 116.209 112.133 73.397 1.00 19.02 289 LYS A CA 1
ATOM 2170 C C . LYS A 1 305 ? 116.196 113.338 72.479 1.00 28.20 289 LYS A C 1
ATOM 2171 O O . LYS A 1 305 ? 115.946 114.412 72.901 1.00 23.51 289 LYS A O 1
ATOM 2177 N N . GLY A 1 306 ? 116.465 113.100 71.208 1.00 25.13 290 GLY A N 1
ATOM 2178 C CA . GLY A 1 306 ? 116.523 114.141 70.212 1.00 27.84 290 GLY A CA 1
ATOM 2179 C C . GLY A 1 306 ? 115.222 114.429 69.496 1.00 24.37 290 GLY A C 1
ATOM 2180 O O . GLY A 1 306 ? 114.266 113.775 69.719 1.00 27.56 290 GLY A O 1
ATOM 2181 N N . TYR A 1 307 ? 115.229 115.434 68.640 1.00 26.69 291 TYR A N 1
ATOM 2182 C CA . TYR A 1 307 ? 114.025 115.963 68.034 1.00 28.28 291 TYR A CA 1
ATOM 2183 C C . TYR A 1 307 ? 113.048 114.937 67.455 1.00 30.59 291 TYR A C 1
ATOM 2184 O O . TYR A 1 307 ? 111.916 114.919 67.801 1.00 25.40 291 TYR A O 1
ATOM 2193 N N . GLU A 1 308 ? 113.517 114.103 66.549 1.00 33.79 292 GLU A N 1
ATOM 2194 C CA . GLU A 1 308 ? 112.640 113.162 65.884 1.00 28.25 292 GLU A CA 1
ATOM 2195 C C . GLU A 1 308 ? 112.086 112.133 66.829 1.00 24.35 292 GLU A C 1
ATOM 2196 O O . GLU A 1 308 ? 110.951 111.804 66.741 1.00 32.49 292 GLU A O 1
ATOM 2202 N N . GLU A 1 309 ? 112.891 111.642 67.743 1.00 25.48 293 GLU A N 1
ATOM 2203 C CA . GLU A 1 309 ? 112.425 110.669 68.695 1.00 23.66 293 GLU A CA 1
ATOM 2204 C C . GLU A 1 309 ? 111.399 111.285 69.642 1.00 31.26 293 GLU A C 1
ATOM 2205 O O . GLU A 1 309 ? 110.402 110.706 69.961 1.00 28.81 293 GLU A O 1
ATOM 2211 N N . VAL A 1 310 ? 111.684 112.485 70.089 1.00 31.09 294 VAL A N 1
ATOM 2212 C CA . VAL A 1 310 ? 110.775 113.186 70.963 1.00 25.42 294 VAL A CA 1
ATOM 2213 C C . VAL A 1 310 ? 109.423 113.379 70.297 1.00 24.25 294 VAL A C 1
ATOM 2214 O O . VAL A 1 310 ? 108.437 113.124 70.877 1.00 25.48 294 VAL A O 1
ATOM 2218 N N . LYS A 1 311 ? 109.428 113.870 69.078 1.00 25.70 295 LYS A N 1
ATOM 2219 C CA . LYS A 1 311 ? 108.199 114.145 68.386 1.00 26.38 295 LYS A CA 1
ATOM 2220 C C . LYS A 1 311 ? 107.376 112.868 68.223 1.00 41.25 295 LYS A C 1
ATOM 2221 O O . LYS A 1 311 ? 106.212 112.846 68.506 1.00 30.03 295 LYS A O 1
ATOM 2227 N N . LYS A 1 312 ? 108.024 111.797 67.816 1.00 32.76 296 LYS A N 1
ATOM 2228 C CA . LYS A 1 312 ? 107.350 110.526 67.711 1.00 35.25 296 LYS A CA 1
ATOM 2229 C C . LYS A 1 312 ? 106.774 110.084 69.031 1.00 26.97 296 LYS A C 1
ATOM 2230 O O . LYS A 1 312 ? 105.637 109.790 69.102 1.00 33.84 296 LYS A O 1
ATOM 2236 N N . ASN A 1 313 ? 107.575 110.051 70.072 1.00 26.82 297 ASN A N 1
ATOM 2237 C CA . ASN A 1 313 ? 107.123 109.612 71.368 1.00 30.17 297 ASN A CA 1
ATOM 2238 C C . ASN A 1 313 ? 105.950 110.441 71.865 1.00 37.17 297 ASN A C 1
ATOM 2239 O O . ASN A 1 313 ? 105.035 109.945 72.438 1.00 28.10 297 ASN A O 1
ATOM 2244 N N . LEU A 1 314 ? 106.047 111.736 71.655 1.00 32.33 298 LEU A N 1
ATOM 2245 C CA . LEU A 1 314 ? 105.056 112.670 72.128 1.00 32.69 298 LEU A CA 1
ATOM 2246 C C . LEU A 1 314 ? 103.707 112.493 71.438 1.00 30.38 298 LEU A C 1
ATOM 2247 O O . LEU A 1 314 ? 102.707 112.482 72.062 1.00 31.30 298 LEU A O 1
ATOM 2252 N N . LYS A 1 315 ? 103.723 112.367 70.131 1.00 32.44 299 LYS A N 1
ATOM 2253 C CA . LYS A 1 315 ? 102.516 112.128 69.389 1.00 35.51 299 LYS A CA 1
ATOM 2254 C C . LYS A 1 315 ? 101.795 110.901 69.885 1.00 39.92 299 LYS A C 1
ATOM 2255 O O . LYS A 1 315 ? 100.612 110.919 69.999 1.00 35.88 299 LYS A O 1
ATOM 2261 N N . GLU A 1 316 ? 102.521 109.844 70.208 1.00 37.85 300 GLU A N 1
ATOM 2262 C CA . GLU A 1 316 ? 101.896 108.666 70.762 1.00 38.44 300 GLU A CA 1
ATOM 2263 C C . GLU A 1 316 ? 101.340 108.928 72.149 1.00 38.52 300 GLU A C 1
ATOM 2264 O O . GLU A 1 316 ? 100.260 108.523 72.466 1.00 33.68 300 GLU A O 1
ATOM 2270 N N . ARG A 1 317 ? 102.106 109.601 72.978 1.00 29.91 301 ARG A N 1
ATOM 2271 C CA . ARG A 1 317 ? 101.675 109.885 74.323 1.00 29.16 301 ARG A CA 1
ATOM 2272 C C . ARG A 1 317 ? 100.435 110.765 74.343 1.00 36.89 301 ARG A C 1
ATOM 2273 O O . ARG A 1 317 ? 99.551 110.564 75.131 1.00 31.19 301 ARG A O 1
ATOM 2281 N N . LEU A 1 318 ? 100.390 111.728 73.453 1.00 28.22 302 LEU A N 1
ATOM 2282 C CA . LEU A 1 318 ? 99.277 112.630 73.413 1.00 34.97 302 LEU A CA 1
ATOM 2283 C C . LEU A 1 318 ? 98.019 111.876 72.996 1.00 42.33 302 LEU A C 1
ATOM 2284 O O . LEU A 1 318 ? 96.974 112.114 73.504 1.00 34.72 302 LEU A O 1
ATOM 2289 N N . GLU A 1 319 ? 98.169 110.953 72.075 1.00 38.25 303 GLU A N 1
ATOM 2290 C CA . GLU A 1 319 ? 97.034 110.139 71.656 1.00 40.21 303 GLU A CA 1
ATOM 2291 C C . GLU A 1 319 ? 96.496 109.333 72.828 1.00 38.88 303 GLU A C 1
ATOM 2292 O O . GLU A 1 319 ? 95.291 109.339 73.092 1.00 41.68 303 GLU A O 1
ATOM 2298 N N . LYS A 1 320 ? 97.387 108.660 73.548 1.00 35.67 304 LYS A N 1
ATOM 2299 C CA . LYS A 1 320 ? 96.971 107.908 74.724 1.00 33.47 304 LYS A CA 1
ATOM 2300 C C . LYS A 1 320 ? 96.310 108.796 75.780 1.00 47.02 304 LYS A C 1
ATOM 2301 O O . LYS A 1 320 ? 95.468 108.328 76.550 1.00 44.74 304 LYS A O 1
ATOM 2307 N N . LEU A 1 321 ? 96.689 110.071 75.818 1.00 39.48 305 LEU A N 1
ATOM 2308 C CA . LEU A 1 321 ? 96.152 111.001 76.811 1.00 39.53 305 LEU A CA 1
ATOM 2309 C C . LEU A 1 321 ? 94.801 111.579 76.389 1.00 38.15 305 LEU A C 1
ATOM 2310 O O . LEU A 1 321 ? 94.146 112.267 77.171 1.00 37.95 305 LEU A O 1
ATOM 2315 N N . GLY A 1 322 ? 94.398 111.308 75.152 1.00 37.77 306 GLY A N 1
ATOM 2316 C CA . GLY A 1 322 ? 93.103 111.744 74.668 1.00 43.32 306 GLY A CA 1
ATOM 2317 C C . GLY A 1 322 ? 93.136 113.102 73.999 1.00 46.90 306 GLY A C 1
ATOM 2318 O O . GLY A 1 322 ? 92.105 113.761 73.883 1.00 39.49 306 GLY A O 1
ATOM 2319 N N . PHE A 1 323 ? 94.326 113.520 73.571 1.00 34.12 307 PHE A N 1
ATOM 2320 C CA . PHE A 1 323 ? 94.508 114.766 72.830 1.00 33.16 307 PHE A CA 1
ATOM 2321 C C . PHE A 1 323 ? 94.070 114.637 71.378 1.00 35.21 307 PHE A C 1
ATOM 2322 O O . PHE A 1 323 ? 94.248 113.593 70.756 1.00 38.37 307 PHE A O 1
ATOM 2330 N N . THR A 1 324 ? 93.515 115.716 70.838 1.00 29.29 308 THR A N 1
ATOM 2331 C CA . THR A 1 324 ? 93.230 115.807 69.420 1.00 37.65 308 THR A CA 1
ATOM 2332 C C . THR A 1 324 ? 94.449 116.339 68.704 1.00 42.83 308 THR A C 1
ATOM 2333 O O . THR A 1 324 ? 94.905 117.442 69.007 1.00 34.68 308 THR A O 1
ATOM 2337 N N . PRO A 1 325 ? 94.985 115.559 67.753 1.00 38.53 309 PRO A N 1
ATOM 2338 C CA . PRO A 1 325 ? 96.188 115.981 67.038 1.00 36.80 309 PRO A CA 1
ATOM 2339 C C . PRO A 1 325 ? 95.938 117.272 66.306 1.00 41.34 309 PRO A C 1
ATOM 2340 O O . PRO A 1 325 ? 94.807 117.531 65.905 1.00 40.29 309 PRO A O 1
ATOM 2344 N N . VAL A 1 326 ? 96.974 118.088 66.164 1.00 32.31 310 VAL A N 1
ATOM 2345 C CA . VAL A 1 326 ? 96.873 119.285 65.350 1.00 29.94 310 VAL A CA 1
ATOM 2346 C C . VAL A 1 326 ? 97.881 119.218 64.221 1.00 39.69 310 VAL A C 1
ATOM 2347 O O . VAL A 1 326 ? 99.058 118.923 64.442 1.00 38.81 310 VAL A O 1
ATOM 2351 N N . ASP A 1 327 ? 97.403 119.474 63.008 1.00 33.90 311 ASP A N 1
ATOM 2352 C CA . ASP A 1 327 ? 98.256 119.563 61.838 1.00 40.45 311 ASP A CA 1
ATOM 2353 C C . ASP A 1 327 ? 98.792 120.981 61.723 1.00 34.32 311 ASP A C 1
ATOM 2354 O O . ASP A 1 327 ? 98.119 121.869 61.197 1.00 35.58 311 ASP A O 1
ATOM 2359 N N . ASN A 1 328 ? 100.013 121.184 62.209 1.00 39.67 312 ASN A N 1
ATOM 2360 C CA . ASN A 1 328 ? 100.602 122.512 62.276 1.00 37.07 312 ASN A CA 1
ATOM 2361 C C . ASN A 1 328 ? 100.624 123.197 60.921 1.00 39.25 312 ASN A C 1
ATOM 2362 O O . ASN A 1 328 ? 100.433 124.403 60.831 1.00 31.17 312 ASN A O 1
ATOM 2367 N N . SER A 1 329 ? 100.837 122.428 59.861 1.00 35.43 313 SER A N 1
ATOM 2368 C CA A SER A 1 329 ? 100.861 122.979 58.511 0.60 38.15 313 SER A CA 1
ATOM 2369 C CA B SER A 1 329 ? 100.869 123.008 58.526 0.40 38.11 313 SER A CA 1
ATOM 2370 C C . SER A 1 329 ? 99.483 123.479 58.086 1.00 29.66 313 SER A C 1
ATOM 2371 O O . SER A 1 329 ? 99.359 124.502 57.413 1.00 37.04 313 SER A O 1
ATOM 2376 N N . LYS A 1 330 ? 98.448 122.736 58.469 1.00 29.93 314 LYS A N 1
ATOM 2377 C CA . LYS A 1 330 ? 97.082 123.131 58.132 1.00 39.19 314 LYS A CA 1
ATOM 2378 C C . LYS A 1 330 ? 96.703 124.397 58.896 1.00 49.89 314 LYS A C 1
ATOM 2379 O O . LYS A 1 330 ? 96.038 125.284 58.351 1.00 34.97 314 LYS A O 1
ATOM 2385 N N . LEU A 1 331 ? 97.140 124.479 60.154 1.00 34.54 315 LEU A N 1
ATOM 2386 C CA . LEU A 1 331 ? 96.897 125.665 60.977 1.00 32.68 315 LEU A CA 1
ATOM 2387 C C . LEU A 1 331 ? 97.433 126.921 60.305 1.00 32.39 315 LEU A C 1
ATOM 2388 O O . LEU A 1 331 ? 96.730 127.925 60.183 1.00 33.89 315 LEU A O 1
ATOM 2393 N N . LEU A 1 332 ? 98.682 126.856 59.855 1.00 28.18 316 LEU A N 1
ATOM 2394 C CA . LEU A 1 332 ? 99.334 127.999 59.222 1.00 27.11 316 LEU A CA 1
ATOM 2395 C C . LEU A 1 332 ? 98.632 128.452 57.933 1.00 38.41 316 LEU A C 1
ATOM 2396 O O . LEU A 1 332 ? 98.629 129.641 57.597 1.00 32.27 316 LEU A O 1
ATOM 2401 N N . ALA A 1 333 ? 98.046 127.501 57.215 1.00 43.84 317 ALA A N 1
ATOM 2402 C CA . ALA A 1 333 ? 97.430 127.804 55.928 1.00 45.82 317 ALA A CA 1
ATOM 2403 C C . ALA A 1 333 ? 95.983 128.271 56.084 1.00 45.95 317 ALA A C 1
ATOM 2404 O O . ALA A 1 333 ? 95.494 129.071 55.286 1.00 52.42 317 ALA A O 1
ATOM 2406 N N . ALA A 1 334 ? 95.306 127.776 57.116 1.00 41.05 318 ALA A N 1
ATOM 2407 C CA . ALA A 1 334 ? 93.878 128.042 57.300 1.00 44.31 318 ALA A CA 1
ATOM 2408 C C . ALA A 1 334 ? 93.613 129.432 57.873 1.00 40.76 318 ALA A C 1
ATOM 2409 O O . ALA A 1 334 ? 92.467 129.869 57.978 1.00 41.75 318 ALA A O 1
ATOM 2411 N N . VAL A 1 335 ? 94.681 130.117 58.254 1.00 39.46 319 VAL A N 1
ATOM 2412 C CA . VAL A 1 335 ? 94.571 131.441 58.838 1.00 34.76 319 VAL A CA 1
ATOM 2413 C C . VAL A 1 335 ? 95.372 132.419 58.022 1.00 26.86 319 VAL A C 1
ATOM 2414 O O . VAL 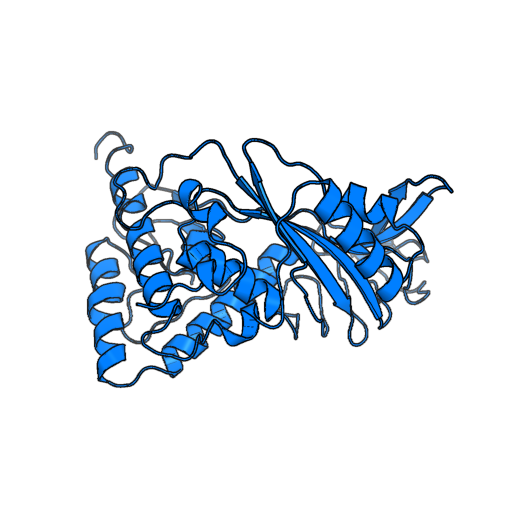A 1 335 ? 96.573 132.231 57.804 1.00 38.36 319 VAL A O 1
ATOM 2418 N N . ASP A 1 336 ? 94.711 133.471 57.561 1.00 30.40 320 ASP A N 1
ATOM 2419 C CA . ASP A 1 336 ? 95.391 134.516 56.820 1.00 30.18 320 ASP A CA 1
ATOM 2420 C C . ASP A 1 336 ? 95.210 135.819 57.571 1.00 34.24 320 ASP A C 1
ATOM 2421 O O . ASP A 1 336 ? 94.160 136.465 57.471 1.00 33.20 320 ASP A O 1
ATOM 2426 N N . HIS A 1 337 ? 96.236 136.205 58.325 1.00 33.39 321 HIS A N 1
ATOM 2427 C CA . HIS A 1 337 ? 96.142 137.388 59.176 1.00 34.79 321 HIS A CA 1
ATOM 2428 C C . HIS A 1 337 ? 96.268 138.655 58.349 1.00 30.41 321 HIS A C 1
ATOM 2429 O O . HIS A 1 337 ? 96.148 139.755 58.873 1.00 30.21 321 HIS A O 1
ATOM 2436 N N . LYS A 1 338 ? 96.490 138.497 57.048 1.00 33.36 322 LYS A N 1
ATOM 2437 C CA . LYS A 1 338 ? 96.580 139.647 56.147 1.00 38.13 322 LYS A CA 1
ATOM 2438 C C . LYS A 1 338 ? 95.307 139.813 55.307 1.00 33.42 322 LYS A C 1
ATOM 2439 O O . LYS A 1 338 ? 95.246 140.649 54.409 1.00 40.58 322 LYS A O 1
ATOM 2445 N N . ASP A 1 339 ? 94.301 139.001 55.606 1.00 31.06 323 ASP A N 1
ATOM 2446 C CA . ASP A 1 339 ? 92.992 139.122 54.977 1.00 34.46 323 ASP A CA 1
ATOM 2447 C C . ASP A 1 339 ? 92.124 140.042 55.836 1.00 35.56 323 ASP A C 1
ATOM 2448 O O . ASP A 1 339 ? 91.758 139.679 56.954 1.00 29.97 323 ASP A O 1
ATOM 2453 N N . PRO A 1 340 ? 91.782 141.229 55.308 1.00 43.10 324 PRO A N 1
ATOM 2454 C CA . PRO A 1 340 ? 91.009 142.238 56.051 1.00 29.01 324 PRO A CA 1
ATOM 2455 C C . PRO A 1 340 ? 89.719 141.681 56.630 1.00 27.54 324 PRO A C 1
ATOM 2456 O O . PRO A 1 340 ? 89.226 142.182 57.631 1.00 31.10 324 PRO A O 1
ATOM 2460 N N . ASN A 1 341 ? 89.188 140.634 56.023 1.00 26.23 325 ASN A N 1
ATOM 2461 C CA . ASN A 1 341 ? 87.960 140.053 56.511 1.00 24.13 325 ASN A CA 1
ATOM 2462 C C . ASN A 1 341 ? 88.128 138.613 56.968 1.00 30.83 325 ASN A C 1
ATOM 2463 O O . ASN A 1 341 ? 87.146 137.884 57.115 1.00 33.51 325 ASN A O 1
ATOM 2468 N N . GLY A 1 342 ? 89.372 138.212 57.225 1.00 31.79 326 GLY A N 1
ATOM 2469 C CA . GLY A 1 342 ? 89.636 136.883 57.751 1.00 32.73 326 GLY A CA 1
ATOM 2470 C C . GLY A 1 342 ? 89.511 136.800 59.270 1.00 43.23 326 GLY A C 1
ATOM 2471 O O . GLY A 1 342 ? 88.862 137.638 59.900 1.00 33.55 326 GLY A O 1
ATOM 2472 N N . LEU A 1 343 ? 90.137 135.783 59.856 1.00 30.13 327 LEU A N 1
ATOM 2473 C CA . LEU A 1 343 ? 90.061 135.544 61.302 1.00 28.19 327 LEU A CA 1
ATOM 2474 C C . LEU A 1 343 ? 90.386 136.762 62.185 1.00 22.59 327 LEU A C 1
ATOM 2475 O O . LEU A 1 343 ? 89.799 136.917 63.258 1.00 29.11 327 LEU A O 1
ATOM 2480 N N . PHE A 1 344 ? 91.315 137.610 61.765 1.00 23.61 328 PHE A N 1
ATOM 2481 C CA . PHE A 1 344 ? 91.729 138.703 62.649 1.00 26.34 328 PHE A CA 1
ATOM 2482 C C . PHE A 1 344 ? 90.655 139.777 62.763 1.00 35.83 328 PHE A C 1
ATOM 2483 O O . PHE A 1 344 ? 90.681 140.593 63.686 1.00 26.92 328 PHE A O 1
ATOM 2491 N N . LYS A 1 345 ? 89.704 139.773 61.836 1.00 28.50 329 LYS A N 1
ATOM 2492 C CA . LYS A 1 345 ? 88.545 140.638 61.977 1.00 30.70 329 LYS A CA 1
ATOM 2493 C C . LYS A 1 345 ? 87.686 140.122 63.126 1.00 25.36 329 LYS A C 1
ATOM 2494 O O . LYS A 1 345 ? 87.237 140.888 63.981 1.00 29.91 329 LYS A O 1
ATOM 2500 N N . ASP A 1 346 ? 87.468 138.816 63.153 1.00 19.57 330 ASP A N 1
ATOM 2501 C CA . ASP A 1 346 ? 86.672 138.231 64.211 1.00 25.24 330 ASP A CA 1
ATOM 2502 C C . ASP A 1 346 ? 87.415 138.314 65.543 1.00 26.00 330 ASP A C 1
ATOM 2503 O O . ASP A 1 346 ? 86.792 138.432 66.597 1.00 24.78 330 ASP A O 1
ATOM 2508 N N . LEU A 1 347 ? 88.741 138.286 65.478 1.00 24.46 331 LEU A N 1
ATOM 2509 C CA . LEU A 1 347 ? 89.567 138.454 66.668 1.00 27.52 331 LEU A CA 1
ATOM 2510 C C . LEU A 1 347 ? 89.364 139.841 67.282 1.00 30.26 331 LEU A C 1
ATOM 2511 O O . LEU A 1 347 ? 89.221 139.991 68.497 1.00 23.84 331 LEU A O 1
ATOM 2516 N N . TRP A 1 348 ? 89.372 140.854 66.449 1.00 25.74 332 TRP A N 1
ATOM 2517 C CA . TRP A 1 348 ? 89.151 142.215 66.900 1.00 29.54 332 TRP A CA 1
ATOM 2518 C C . TRP A 1 348 ? 87.718 142.383 67.445 1.00 30.02 332 TRP A C 1
ATOM 2519 O O . TRP A 1 348 ? 87.525 142.932 68.486 1.00 24.94 332 TRP A O 1
ATOM 2530 N N . ARG A 1 349 ? 86.736 141.861 66.738 1.00 23.19 333 ARG A N 1
ATOM 2531 C CA . ARG A 1 349 ? 85.357 141.842 67.251 1.00 26.43 333 ARG A CA 1
ATOM 2532 C C . ARG A 1 349 ? 85.285 141.223 68.648 1.00 30.26 333 ARG A C 1
ATOM 2533 O O . ARG A 1 349 ? 84.604 141.738 69.536 1.00 24.11 333 ARG A O 1
ATOM 2541 N N . SER A 1 350 ? 85.982 140.106 68.832 1.00 22.57 334 SER A N 1
ATOM 2542 C CA . SER A 1 350 ? 86.011 139.415 70.121 1.00 24.95 334 SER A CA 1
ATOM 2543 C C . SER A 1 350 ? 86.708 140.245 71.205 1.00 25.51 334 SER A C 1
ATOM 2544 O O . SER A 1 350 ? 86.307 140.233 72.376 1.00 25.70 334 SER A O 1
ATOM 2547 N N . SER A 1 351 ? 87.730 140.976 70.833 1.00 20.18 335 SER A N 1
ATOM 2548 C CA . SER A 1 351 ? 88.488 141.714 71.799 1.00 22.54 335 SER A CA 1
ATOM 2549 C C . SER A 1 351 ? 87.704 142.903 72.298 1.00 28.04 335 SER A C 1
ATOM 2550 O O . SER A 1 351 ? 87.677 143.165 73.451 1.00 22.12 335 SER A O 1
ATOM 2553 N N . ILE A 1 352 ? 87.065 143.608 71.382 1.00 28.34 336 ILE A N 1
ATOM 2554 C CA . ILE A 1 352 ? 86.307 144.775 71.766 1.00 28.92 336 ILE A CA 1
ATOM 2555 C C . ILE A 1 352 ? 85.096 144.332 72.572 1.00 23.09 336 ILE A C 1
ATOM 2556 O O . ILE A 1 352 ? 84.680 145.013 73.444 1.00 27.22 336 ILE A O 1
ATOM 2561 N N . ASP A 1 353 ? 84.594 143.153 72.286 1.00 21.27 337 ASP A N 1
ATOM 2562 C CA . ASP A 1 353 ? 83.531 142.577 73.051 1.00 24.79 337 ASP A CA 1
ATOM 2563 C C . ASP A 1 353 ? 83.946 142.365 74.505 1.00 33.65 337 ASP A C 1
ATOM 2564 O O . ASP A 1 353 ? 83.271 142.771 75.403 1.00 25.85 337 ASP A O 1
ATOM 2569 N N . PHE A 1 354 ? 85.085 141.724 74.696 1.00 22.67 338 PHE A N 1
ATOM 2570 C CA . PHE A 1 354 ? 85.646 141.561 76.019 1.00 20.71 338 PHE A CA 1
ATOM 2571 C C . PHE A 1 354 ? 85.825 142.890 76.748 1.00 21.97 338 PHE A C 1
ATOM 2572 O O . PHE A 1 354 ? 85.491 143.020 77.886 1.00 23.82 338 PHE A O 1
ATOM 2580 N N . ALA A 1 355 ? 86.370 143.855 76.063 1.00 20.45 339 ALA A N 1
ATOM 2581 C CA . ALA A 1 355 ? 86.647 145.118 76.660 1.00 24.46 339 ALA A CA 1
ATOM 2582 C C . ALA A 1 355 ? 85.360 145.817 77.100 1.00 29.68 339 ALA A C 1
ATOM 2583 O O . ALA A 1 355 ? 85.300 146.402 78.147 1.00 25.22 339 ALA A O 1
ATOM 2585 N N . GLU A 1 356 ? 84.367 145.761 76.239 1.00 24.02 340 GLU A N 1
ATOM 2586 C CA A GLU A 1 356 ? 83.010 146.210 76.687 0.58 28.71 340 GLU A CA 1
ATOM 2587 C CA B GLU A 1 356 ? 83.020 146.229 76.697 0.42 28.71 340 GLU A CA 1
ATOM 2588 C C . GLU A 1 356 ? 82.356 145.573 78.042 1.00 28.14 340 GLU A C 1
ATOM 2589 O O . GLU A 1 356 ? 82.021 146.222 78.972 1.00 27.90 340 GLU A O 1
ATOM 2600 N N . LYS A 1 357 ? 82.511 144.270 78.070 1.00 22.15 341 LYS A N 1
ATOM 2601 C CA . LYS A 1 357 ? 82.122 143.513 79.225 1.00 27.31 341 LYS A CA 1
ATOM 2602 C C . LYS A 1 357 ? 82.982 143.853 80.447 1.00 23.88 341 LYS A C 1
ATOM 2603 O O . LYS A 1 357 ? 82.503 143.879 81.540 1.00 25.28 341 LYS A O 1
ATOM 2609 N N . MET A 1 358 ? 84.245 144.125 80.221 1.00 21.17 342 MET A N 1
ATOM 2610 C CA . MET A 1 358 ? 85.126 144.485 81.298 1.00 22.79 342 MET A CA 1
ATOM 2611 C C . MET A 1 358 ? 84.717 145.816 81.896 1.00 21.25 342 MET A C 1
ATOM 2612 O O . MET A 1 358 ? 84.594 145.954 83.057 1.00 23.32 342 MET A O 1
ATOM 2617 N N . VAL A 1 359 ? 84.548 146.790 81.041 1.00 25.67 343 VAL A N 1
ATOM 2618 C CA . VAL A 1 359 ? 84.116 148.109 81.457 1.00 27.97 343 VAL A CA 1
ATOM 2619 C C . VAL A 1 359 ? 82.775 148.064 82.198 1.00 26.69 343 VAL A C 1
ATOM 2620 O O . VAL A 1 359 ? 82.624 148.646 83.219 1.00 25.01 343 VAL A O 1
ATOM 2624 N N . LYS A 1 360 ? 81.826 147.330 81.665 1.00 23.87 344 LYS A N 1
ATOM 2625 C CA . LYS A 1 360 ? 80.562 147.136 82.339 1.00 26.33 344 LYS A CA 1
ATOM 2626 C C . LYS A 1 360 ? 80.731 146.504 83.719 1.00 32.51 344 LYS A C 1
ATOM 2627 O O . LYS A 1 360 ? 80.111 146.910 84.652 1.00 26.27 344 LYS A O 1
ATOM 2633 N N . TRP A 1 361 ? 81.591 145.509 83.812 1.00 25.31 345 TRP A N 1
ATOM 2634 C CA . TRP A 1 361 ? 81.862 144.858 85.094 1.00 23.05 345 TRP A CA 1
ATOM 2635 C C . TRP A 1 361 ? 82.422 145.842 86.123 1.00 26.79 345 TRP A C 1
ATOM 2636 O O . TRP A 1 361 ? 82.014 145.827 87.298 1.00 24.98 345 TRP A O 1
ATOM 2647 N N . VAL A 1 362 ? 83.363 146.677 85.685 1.00 21.27 346 VAL A N 1
ATOM 2648 C CA . VAL A 1 362 ? 83.980 147.671 86.551 1.00 26.48 346 VAL A CA 1
ATOM 2649 C C . VAL A 1 362 ? 82.904 148.616 87.090 1.00 28.18 346 VAL A C 1
ATOM 2650 O O . VAL A 1 362 ? 82.853 148.898 88.295 1.00 23.73 346 VAL A O 1
ATOM 2654 N N . GLU A 1 363 ? 82.036 149.092 86.199 1.00 27.09 347 GLU A N 1
ATOM 2655 C CA A GLU A 1 363 ? 80.962 149.996 86.603 0.58 32.97 347 GLU A CA 1
ATOM 2656 C CA B GLU A 1 363 ? 80.956 149.995 86.600 0.42 32.92 347 GLU A CA 1
ATOM 2657 C C . GLU A 1 363 ? 79.967 149.316 87.544 1.00 30.26 347 GLU A C 1
ATOM 2658 O O . GLU A 1 363 ? 79.488 149.927 88.496 1.00 27.60 347 GLU A O 1
ATOM 2669 N N . GLU A 1 364 ? 79.658 148.049 87.289 1.00 24.42 348 GLU A N 1
ATOM 2670 C CA . GLU A 1 364 ? 78.672 147.370 88.122 1.00 28.02 348 GLU A CA 1
ATOM 2671 C C . GLU A 1 364 ? 79.193 146.882 89.481 1.00 34.94 348 GLU A C 1
ATOM 2672 O O . GLU A 1 364 ? 78.396 146.629 90.386 1.00 26.78 348 GLU A O 1
ATOM 2678 N N . LEU A 1 365 ? 80.507 146.751 89.631 1.00 21.93 349 LEU A N 1
ATOM 2679 C CA . LEU A 1 365 ? 81.070 146.227 90.875 1.00 21.63 349 LEU A CA 1
ATOM 2680 C C . LEU A 1 365 ? 81.793 147.276 91.722 1.00 21.40 349 LE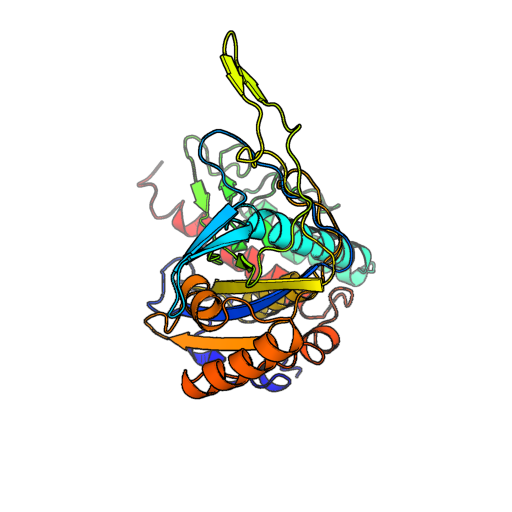U A C 1
ATOM 2681 O O . LEU A 1 365 ? 82.251 146.967 92.833 1.00 26.27 349 LEU A O 1
ATOM 2686 N N . LYS A 1 366 ? 81.891 148.517 91.253 1.00 20.86 350 LYS A N 1
ATOM 2687 C CA . LYS A 1 366 ? 82.717 149.461 92.016 1.00 22.24 350 LYS A CA 1
ATOM 2688 C C . LYS A 1 366 ? 81.987 150.004 93.258 1.00 19.53 350 LYS A C 1
ATOM 2689 O O . LYS A 1 366 ? 82.619 150.597 94.135 1.00 19.74 350 LYS A O 1
ATOM 2695 N N . GLY A 1 367 ? 80.670 149.801 93.317 1.00 21.14 351 GLY A N 1
ATOM 2696 C CA . GLY A 1 367 ? 79.885 150.135 94.503 1.00 21.96 351 GLY A CA 1
ATOM 2697 C C . GLY A 1 367 ? 79.420 151.578 94.576 1.00 27.90 351 GLY A C 1
ATOM 2698 O O . GLY A 1 367 ? 79.125 152.117 95.657 1.00 23.25 351 GLY A O 1
ATOM 2699 N N . GLY A 1 368 ? 79.343 152.215 93.418 1.00 26.55 352 GLY A N 1
ATOM 2700 C CA . GLY A 1 368 ? 78.865 153.580 93.346 1.00 27.10 352 GLY A CA 1
ATOM 2701 C C . GLY A 1 368 ? 79.982 154.548 93.034 1.00 34.66 352 GLY A C 1
ATOM 2702 O O . GLY A 1 368 ? 81.145 154.154 92.944 1.00 33.54 352 GLY A O 1
ATOM 2703 N N . GLY A 1 369 ? 79.617 155.816 92.865 1.00 35.26 353 GLY A N 1
ATOM 2704 C CA . GLY A 1 369 ? 80.576 156.873 92.606 1.00 44.98 353 GLY A CA 1
ATOM 2705 C C . GLY A 1 369 ? 80.531 157.300 91.154 1.00 48.99 353 GLY A C 1
ATOM 2706 O O . GLY A 1 369 ? 80.314 156.468 90.267 1.00 48.20 353 GLY A O 1
#

Solvent-accessible surface area: 15821 Å² total; per-residue (Å²): 258,156,46,13,0,66,75,7,60,2,30,125,11,95,109,78,23,11,74,55,44,44,83,72,7,51,120,108,104,80,44,61,5,3,0,0,0,0,4,83,2,50,101,114,0,36,0,98,41,89,55,115,79,30,68,2,19,34,66,0,112,72,126,65,34,63,45,61,0,0,0,2,38,41,108,6,4,37,35,9,0,32,102,32,0,2,61,6,0,48,54,1,65,104,33,27,78,135,111,10,73,154,51,4,13,81,98,1,5,24,68,0,136,119,26,3,5,98,69,32,70,103,115,9,82,4,25,38,155,72,32,0,0,0,0,0,0,0,0,0,3,4,14,85,2,51,86,135,25,0,117,74,0,41,84,57,100,18,63,17,181,37,20,0,145,16,22,36,0,13,0,0,35,102,76,20,45,126,71,65,154,21,136,57,88,145,72,193,140,81,106,85,25,102,75,18,38,19,44,5,69,0,52,50,13,0,0,0,0,0,14,0,9,3,39,20,4,1,41,11,0,0,0,0,0,0,14,0,0,9,34,12,143,122,17,27,61,200,21,0,1,56,21,17,2,133,2,13,1,14,0,0,59,20,18,123,155,43,40,13,52,0,72,70,0,0,16,93,2,11,35,87,23,16,120,81,0,38,132,49,0,112,80,85,6,139,154,30,47,11,49,103,13,63,15,74,114,0,71,87,12,5,80,20,116,54,28,97,16,22,0,50,52,0,1,98,0,1,7,6,17,0,50,25,9,4,112,105,6,75,113,112,89,79,54,109

Organism: Thermofilum pendens (strain DSM 2475 / Hrk 5) (NCBI:txid368408)

Radius of gyration: 21.08 Å; Cα contacts (8 Å, |Δi|>4): 689; chains: 1; bounding box: 57×51×44 Å

Secondary structure (DSSP, 8-state):
---HHHHTT-GGGGGGSB-TT-TTTTSPPS-EEEEEEEEEESSPEEEE--STT--SEEEEEETTEEEEEEEE-HHHHHHHHHHHHHHHHHHHHHH--HHHHHHIIIIIIHHHHHTTBS---SS---------SSSHHHHHH-EEE-TTTBGGGTT--EEE--SEEEPPEEESS--B-------EEETTEEE-STT--SEEEEPTT-EEEEEEEE-S-BHHHHHHHHHHHHT--EE-TTSSEEEEEEEEEEEEEEESS----HHHHHHHTTT--HHHHHHHHHHHHHHHTPEE--HHHHHHH--TT-TTSHHHHHHHHHHHHHHHHHHHHHHHS---

Foldseek 3Di:
DDDLCVLWVHPVCAVQADDQPPLCLVPFDLKWKKWKKKKFFAAKKKFAADDPPGDQWDWAQADVGIDIAGKAAFQLVLLLLLVLLQVLLVLQQVLDDPVLLVCCLVVFLVLCVVLFFDQRDSSDHPDSVVHQCQALSCQAQKDWDACNGGVVRVVHIAIRHHLKTKHMWTWQEHAWDQDFPDKDDDVPDIDTGRPDPSMIIHGGQTMTMIMIIGTSHHPLSVLSSLQSQQPAFARDDPSRMGHGIGMATFWMDMGSDDQDGSSVLSNVRHPHGDVVSSVVVNVVCVVSVTDTTDSVSSNVSFDSSPSPTSVVVSSSRRSSSVSSSSVVCVVPVPHD

Nearest PDB structures (foldse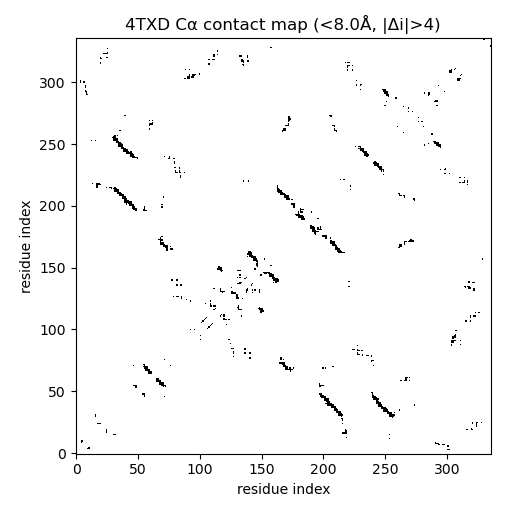ek):
  4txd-assembly1_A  TM=1.003E+00  e=2.343E-69  Thermofilum pendens
  7sba-assembly1_B  TM=5.789E-01  e=8.198E-12  Synechocystis sp. PCC 6803
  6ae2-assembly1_B  TM=5.476E-01  e=3.568E-04  Thermoplasma volcanium GSS1
  8bmw-assembly1_I  TM=4.006E-01  e=1.735E-04  Saccharolobus solfataricus
  8rc2-assembly1_D  TM=4.949E-01  e=3.106E-03  Klebsiella pneumoniae

Sequence (336 aa):
KRDVLAELGLGDLRPYLRSIGDKDRIFPKAHRIEVVFLVRAANNYLLLLRTEGAGTINMTTLEYSGGAMEVPVIQQPQQKLMAVTRRQMLQLLREYRDSLDEVSKRWLVQEVIGKAKDLGFKKVSEEWNCTIQGMDGFCPHCTIFGAALTEQHNEKFGGLSIGIKKTRVRRFDPAFATQRRITPETHNKVTEGHLSMTTGQALFSEVHVEPGTVFIGRAELVDLTEPELVATLYSLATLRELGGRSGIYYGTVRVEEILGVKAGKYASTTAYDLAAENAGKGYEEVKKNLKERLEKLGFTPVDNSSKLLAAVDHKDPNGLFKDLWRSSIDFAEEKMVKWVEEELKGGG

InterPro domains:
  IPR017574 CRISPR-associated protein Cas7/Csc2 [PF18320] (31-361)
  IPR017574 CRISPR-associated protein Cas7/Csc2 [TIGR03157] (32-285)